Protein AF-A0A2N5WAM0-F1 (afdb_monomer_lite)

Structure (mmCIF, N/CA/C/O backbone):
data_AF-A0A2N5WAM0-F1
#
_entry.id   AF-A0A2N5WAM0-F1
#
loop_
_atom_site.group_PDB
_atom_site.id
_atom_site.type_symbol
_atom_site.label_atom_id
_atom_site.label_alt_id
_atom_site.label_comp_id
_atom_site.label_asym_id
_atom_site.label_entity_id
_atom_site.label_seq_id
_atom_site.pdbx_PDB_ins_code
_atom_site.Cartn_x
_atom_site.Cartn_y
_atom_site.Cartn_z
_atom_site.occupancy
_atom_site.B_iso_or_equiv
_atom_site.auth_seq_id
_atom_site.auth_comp_id
_atom_site.auth_asym_id
_atom_site.auth_atom_id
_atom_site.pdbx_PDB_model_num
ATOM 1 N N . MET A 1 1 ? -11.015 -22.550 32.288 1.00 34.41 1 MET A N 1
ATOM 2 C CA . MET A 1 1 ? -11.442 -21.215 31.834 1.00 34.41 1 MET A CA 1
ATOM 3 C C . MET A 1 1 ? -10.955 -21.112 30.405 1.00 34.41 1 MET A C 1
ATOM 5 O O . MET A 1 1 ? -9.750 -21.040 30.202 1.00 34.41 1 MET A O 1
ATOM 9 N N . GLU A 1 2 ? -11.850 -21.350 29.447 1.00 30.48 2 GLU A N 1
ATOM 10 C CA . GLU A 1 2 ? -11.503 -21.389 28.025 1.00 30.48 2 GLU 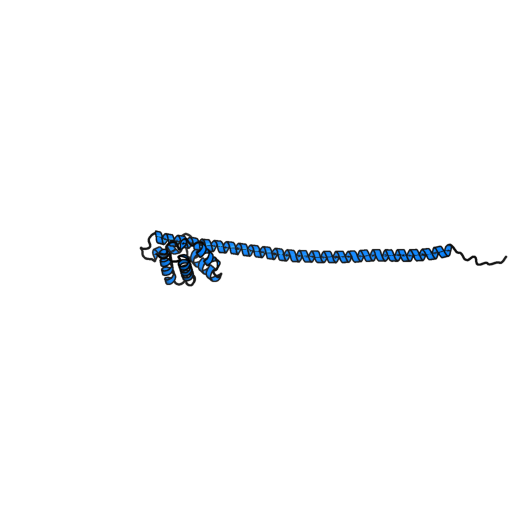A CA 1
ATOM 11 C C . GLU A 1 2 ? -10.833 -20.076 27.639 1.00 30.48 2 GLU A C 1
ATOM 13 O O . GLU A 1 2 ? -11.358 -18.993 27.904 1.00 30.48 2 GLU A O 1
ATOM 18 N N . VAL A 1 3 ? -9.651 -20.184 27.038 1.00 40.94 3 VAL A N 1
ATOM 19 C CA . VAL A 1 3 ? -9.052 -19.085 26.296 1.00 40.94 3 VAL A CA 1
ATOM 20 C C . VAL A 1 3 ? -9.979 -18.881 25.107 1.00 40.94 3 VAL A C 1
ATOM 22 O O . VAL A 1 3 ? -9.822 -19.532 24.077 1.00 40.94 3 VAL A O 1
ATOM 25 N N . VAL A 1 4 ? -11.005 -18.043 25.280 1.00 51.12 4 VAL A N 1
ATOM 26 C CA . VAL A 1 4 ? -11.749 -17.472 24.159 1.00 51.12 4 VAL A CA 1
ATOM 27 C C . VAL A 1 4 ? -10.684 -17.024 23.173 1.00 51.12 4 VAL A C 1
ATOM 29 O O . VAL A 1 4 ? -9.745 -16.324 23.563 1.00 51.12 4 VAL A O 1
ATOM 32 N N . ASN A 1 5 ? -10.746 -17.529 21.943 1.00 62.59 5 ASN A N 1
ATOM 33 C CA . ASN A 1 5 ? -9.743 -17.219 20.940 1.00 62.59 5 ASN A CA 1
ATOM 34 C C . ASN A 1 5 ? -9.891 -15.736 20.585 1.00 62.59 5 ASN A C 1
ATOM 36 O O . ASN A 1 5 ? -10.618 -15.368 19.665 1.00 62.59 5 ASN A O 1
ATOM 40 N N . ASN A 1 6 ? -9.242 -14.878 21.376 1.00 65.75 6 ASN A N 1
ATOM 41 C CA . ASN A 1 6 ? -9.387 -13.429 21.327 1.00 65.75 6 ASN A CA 1
ATOM 42 C C . ASN A 1 6 ? -9.058 -12.889 19.931 1.00 65.75 6 ASN A C 1
ATOM 44 O O . ASN A 1 6 ? -9.543 -11.819 19.582 1.00 65.75 6 ASN A O 1
ATOM 48 N N . SER A 1 7 ? -8.280 -13.626 19.128 1.00 66.75 7 SER A N 1
ATOM 49 C CA . SER A 1 7 ? -8.014 -13.302 17.726 1.00 66.75 7 SER A CA 1
ATOM 50 C C . SER A 1 7 ? -9.284 -13.310 16.869 1.00 66.75 7 SER A C 1
ATOM 52 O O . SER A 1 7 ? -9.550 -12.320 16.195 1.00 66.75 7 SER A O 1
ATOM 54 N N . GLU A 1 8 ? -10.112 -14.355 16.950 1.00 73.62 8 GLU A N 1
ATOM 55 C CA . GLU A 1 8 ? -11.336 -14.456 16.147 1.00 73.62 8 GLU A CA 1
ATOM 56 C C . GLU A 1 8 ? -12.418 -13.497 16.621 1.00 73.62 8 GLU A C 1
ATOM 58 O O . GLU A 1 8 ? -13.082 -12.860 15.809 1.00 73.62 8 GLU A O 1
ATOM 63 N N . VAL A 1 9 ? -12.520 -13.281 17.933 1.00 71.88 9 VAL A N 1
ATOM 64 C CA . VAL A 1 9 ? -13.391 -12.229 18.471 1.00 71.88 9 VAL A CA 1
ATOM 65 C C . VAL A 1 9 ? -12.949 -10.852 17.966 1.00 71.88 9 VAL A C 1
ATOM 67 O O . VAL A 1 9 ? -13.781 -10.051 17.557 1.00 71.88 9 VAL A O 1
ATOM 70 N N . THR A 1 10 ? -11.640 -10.581 17.924 1.00 69.94 10 THR A N 1
ATOM 71 C CA . THR A 1 10 ? -11.116 -9.312 17.389 1.00 69.94 10 THR A CA 1
ATOM 72 C C . THR A 1 10 ? -11.431 -9.158 15.899 1.00 69.94 10 THR A C 1
ATOM 74 O O . THR A 1 10 ? -11.827 -8.070 15.487 1.00 69.94 10 THR A O 1
ATOM 77 N N . LYS A 1 11 ? -11.299 -10.224 15.096 1.00 74.25 11 LYS A N 1
ATOM 78 C CA . LYS A 1 11 ? -11.624 -10.206 13.658 1.00 74.25 11 LYS A CA 1
ATOM 79 C C . LYS A 1 11 ? -13.104 -9.963 13.402 1.00 74.25 11 LYS A C 1
ATOM 81 O O . LYS A 1 11 ? -13.431 -9.105 12.591 1.00 74.25 11 LYS A O 1
ATOM 86 N N . GLU A 1 12 ? -13.992 -10.666 14.099 1.00 77.69 12 GLU A N 1
ATOM 87 C CA . GLU A 1 12 ? -15.438 -10.489 13.921 1.00 77.69 12 GLU A CA 1
ATOM 88 C C . GLU A 1 12 ? -15.908 -9.108 14.395 1.00 77.69 12 GLU A C 1
ATOM 90 O O . GLU A 1 12 ? -16.740 -8.478 13.740 1.00 77.69 12 GLU A O 1
ATOM 95 N N . LEU A 1 13 ? -15.330 -8.577 15.479 1.00 73.38 13 LEU A N 1
ATOM 96 C CA . LEU A 1 13 ? -15.611 -7.209 15.927 1.00 73.38 13 LEU A CA 1
ATOM 97 C C . LEU A 1 13 ? -15.080 -6.169 14.930 1.00 73.38 13 LEU A C 1
ATOM 99 O O . LEU A 1 13 ? -15.801 -5.229 14.611 1.00 73.38 13 LEU A O 1
ATOM 103 N N . LEU A 1 14 ? -13.872 -6.352 14.380 1.00 70.56 14 LEU A N 1
ATOM 104 C CA . LEU A 1 14 ? -13.343 -5.520 13.289 1.00 70.56 14 LEU A CA 1
ATOM 105 C C . LEU A 1 14 ? -14.267 -5.559 12.076 1.00 70.56 14 LEU A C 1
ATOM 107 O O . LEU A 1 14 ? -14.661 -4.521 11.563 1.00 70.56 14 LEU A O 1
ATOM 111 N N . LYS A 1 15 ? -14.655 -6.752 11.636 1.00 75.81 15 LYS A N 1
ATOM 112 C CA . LYS A 1 15 ? -15.552 -6.932 10.500 1.00 75.81 15 LYS A CA 1
ATOM 113 C C . LYS A 1 15 ? -16.886 -6.230 10.715 1.00 75.81 15 LYS A C 1
ATOM 115 O O . LYS A 1 15 ? -17.298 -5.447 9.867 1.00 75.81 15 LYS A O 1
ATOM 120 N N . THR A 1 16 ? -17.500 -6.417 11.879 1.00 75.38 16 THR A N 1
ATOM 121 C CA . THR A 1 16 ? -18.779 -5.783 12.234 1.00 75.38 16 THR A CA 1
ATOM 122 C C . THR A 1 16 ? -18.672 -4.257 12.261 1.00 75.38 16 THR A C 1
ATOM 124 O O . THR A 1 16 ? -19.536 -3.567 11.719 1.00 75.38 16 THR A O 1
ATOM 127 N N . LEU A 1 17 ? -17.583 -3.723 12.826 1.00 69.00 17 LEU A N 1
ATOM 128 C CA . LEU A 1 17 ? -17.306 -2.285 12.861 1.00 69.00 17 LEU A CA 1
ATOM 129 C C . LEU A 1 17 ? -17.163 -1.689 11.446 1.00 69.00 17 LEU A C 1
ATOM 131 O O . LEU A 1 17 ? -17.493 -0.527 11.229 1.00 69.00 17 LEU A O 1
ATOM 135 N N . LEU A 1 18 ? -16.672 -2.481 10.487 1.00 65.88 18 LEU A N 1
ATOM 136 C CA . LEU A 1 18 ? -16.262 -2.023 9.153 1.00 65.88 18 LEU A CA 1
ATOM 137 C C . LEU A 1 18 ? -17.266 -2.318 8.041 1.00 65.88 18 LEU A C 1
ATOM 139 O O . LEU A 1 18 ? -17.297 -1.606 7.037 1.00 65.88 18 LEU A O 1
ATOM 143 N N . GLU A 1 19 ? -18.134 -3.308 8.218 1.00 65.31 19 GLU A N 1
ATOM 144 C CA . GLU A 1 19 ? -19.253 -3.549 7.307 1.00 65.31 19 GLU A CA 1
ATOM 145 C C . GLU A 1 19 ? -20.329 -2.458 7.444 1.00 65.31 19 GLU A C 1
ATOM 147 O O . GLU A 1 19 ? -20.945 -2.079 6.444 1.00 65.31 19 GLU A O 1
ATOM 152 N N . LYS A 1 20 ? -20.515 -1.891 8.648 1.00 65.12 20 LYS A N 1
ATOM 153 C CA . LYS A 1 20 ? -21.540 -0.868 8.937 1.00 65.12 20 LYS A CA 1
ATOM 154 C C . LYS A 1 20 ? -21.040 0.322 9.789 1.00 65.12 20 LYS A C 1
ATOM 156 O O . LYS A 1 20 ? -21.665 0.631 10.801 1.00 65.12 20 LYS A O 1
ATOM 161 N N . PRO A 1 21 ? -19.972 1.038 9.391 1.00 55.97 21 PRO A N 1
ATOM 162 C CA . PRO A 1 21 ? -19.479 2.213 10.121 1.00 55.97 21 PRO A CA 1
ATOM 163 C C . PRO A 1 21 ? -20.519 3.341 10.237 1.00 55.97 21 PRO A C 1
ATOM 165 O O . PRO A 1 21 ? -20.479 4.120 11.186 1.00 55.97 21 PRO A O 1
ATOM 168 N N . ASP A 1 22 ? -21.463 3.406 9.294 1.00 57.06 22 ASP A N 1
ATOM 169 C CA . ASP A 1 22 ? -22.515 4.428 9.234 1.00 57.06 22 ASP A CA 1
ATOM 170 C C . ASP A 1 22 ? -23.706 4.123 10.169 1.00 57.06 22 ASP A C 1
ATOM 172 O O . ASP A 1 22 ? -24.554 4.984 10.410 1.00 57.06 22 ASP A O 1
ATOM 176 N N . ASP A 1 23 ? -23.780 2.904 10.720 1.00 68.62 23 ASP A N 1
ATOM 177 C CA . ASP A 1 23 ? -24.780 2.520 11.717 1.00 68.62 23 ASP A CA 1
ATOM 178 C C . ASP A 1 23 ? -24.259 2.814 13.129 1.00 68.62 23 ASP A C 1
ATOM 180 O O . ASP A 1 23 ? -23.578 2.004 13.764 1.00 68.62 23 ASP A O 1
ATOM 184 N N . GLN A 1 24 ? -24.636 3.996 13.618 1.00 66.75 24 GLN A N 1
ATOM 185 C CA . GLN A 1 24 ? -24.373 4.517 14.962 1.00 66.75 24 GLN A CA 1
ATOM 186 C C . GLN A 1 24 ? -24.563 3.459 16.068 1.00 66.75 24 GLN A C 1
ATOM 188 O O . GLN A 1 24 ? -23.742 3.370 16.980 1.00 66.75 24 GLN A O 1
ATOM 193 N N . SER A 1 25 ? -25.617 2.640 15.977 1.00 70.44 25 SER A N 1
ATOM 194 C CA . SER A 1 25 ? -25.967 1.657 17.008 1.00 70.44 25 SER A CA 1
ATOM 195 C C . SER A 1 25 ? -25.036 0.443 16.997 1.00 70.44 25 SER A C 1
ATOM 197 O O . SER A 1 25 ? -24.518 0.035 18.039 1.00 70.44 25 SER A O 1
ATOM 199 N N . THR A 1 26 ? -24.751 -0.088 15.804 1.00 71.81 26 THR A N 1
ATOM 200 C CA . THR A 1 26 ? -23.785 -1.174 15.610 1.00 71.81 26 THR A CA 1
ATOM 201 C C . THR A 1 26 ? -22.400 -0.737 16.073 1.00 71.81 26 THR A C 1
ATOM 203 O O . THR A 1 26 ? -21.706 -1.502 16.746 1.00 71.81 26 THR A O 1
ATOM 206 N N . PHE A 1 27 ? -22.010 0.504 15.783 1.00 70.44 27 PHE A N 1
ATOM 207 C CA . PHE A 1 27 ? -20.733 1.051 16.220 1.00 70.44 27 PHE A CA 1
ATOM 208 C C . PHE A 1 27 ? -20.614 1.129 17.749 1.00 70.44 27 PHE A C 1
ATOM 210 O O . PHE A 1 27 ? -19.629 0.644 18.310 1.00 70.44 27 PHE A O 1
ATOM 217 N N . GLU A 1 28 ? -21.607 1.700 18.433 1.00 71.56 28 GLU A N 1
ATOM 218 C CA . GLU A 1 28 ? -21.607 1.836 19.895 1.00 71.56 28 GLU A CA 1
ATOM 219 C C . GLU A 1 28 ? -21.526 0.470 20.590 1.00 71.56 28 GLU A C 1
ATOM 221 O O . GLU A 1 28 ? -20.677 0.267 21.462 1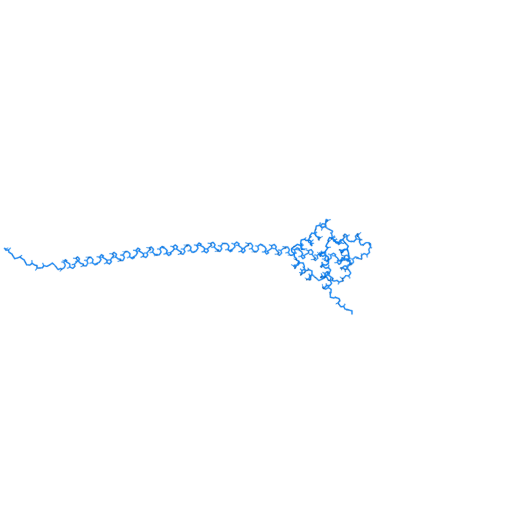.00 71.56 28 GLU A O 1
ATOM 226 N N . ILE A 1 29 ? -22.325 -0.502 20.140 1.00 75.00 29 ILE A N 1
ATOM 227 C CA . ILE A 1 29 ? -22.334 -1.867 20.687 1.00 75.00 29 ILE A CA 1
ATOM 228 C C . ILE A 1 29 ? -20.996 -2.570 20.433 1.00 75.00 29 ILE A C 1
ATOM 230 O O . ILE A 1 29 ? -20.420 -3.159 21.349 1.00 75.00 29 ILE A O 1
ATOM 234 N N . THR A 1 30 ? -20.471 -2.496 19.209 1.00 76.25 30 THR A N 1
ATOM 235 C CA . THR A 1 30 ? -19.215 -3.170 18.836 1.00 76.25 30 THR A CA 1
ATOM 236 C C . THR A 1 30 ? -18.027 -2.578 19.591 1.00 76.25 30 THR A C 1
ATOM 238 O O . THR A 1 30 ? -17.169 -3.316 20.077 1.00 76.25 30 THR A O 1
ATOM 241 N N . SER A 1 31 ? -18.011 -1.256 19.769 1.00 74.75 31 SER A N 1
ATOM 242 C CA . SER A 1 31 ? -17.004 -0.548 20.563 1.00 74.75 31 SER A CA 1
ATOM 243 C C . SER A 1 31 ? -17.077 -0.935 22.036 1.00 74.75 31 SER A C 1
ATOM 245 O O . SER A 1 31 ? -16.055 -1.224 22.656 1.00 74.75 31 SER A O 1
ATOM 247 N N . LEU A 1 32 ? -18.282 -1.023 22.603 1.00 77.81 32 LEU A N 1
ATOM 248 C CA . LEU A 1 32 ? -18.462 -1.481 23.977 1.00 77.81 32 LEU A CA 1
ATOM 249 C C . LEU A 1 32 ? -17.917 -2.909 24.148 1.00 77.81 32 LEU A C 1
ATOM 251 O O . LEU A 1 32 ? -17.115 -3.155 25.048 1.00 77.81 32 LEU A O 1
ATOM 255 N N . MET A 1 33 ? -18.255 -3.825 23.237 1.00 77.81 33 MET A N 1
ATOM 256 C CA . MET A 1 33 ? -17.769 -5.214 23.244 1.00 77.81 33 MET A CA 1
ATOM 257 C C . MET A 1 33 ? -16.239 -5.304 23.112 1.00 77.81 33 MET A C 1
ATOM 259 O O . MET A 1 33 ? -15.595 -6.048 23.858 1.00 77.81 33 MET A O 1
ATOM 263 N N . LEU A 1 34 ? -15.635 -4.501 22.229 1.00 78.31 34 LEU A N 1
ATOM 264 C CA . LEU A 1 34 ? -14.178 -4.359 22.101 1.00 78.31 34 LEU A CA 1
ATOM 265 C C . LEU A 1 34 ? -13.537 -3.933 23.425 1.00 78.31 34 LEU A C 1
ATOM 267 O O . LEU A 1 34 ? -12.547 -4.530 23.847 1.00 78.31 34 LEU A O 1
ATOM 271 N N . SER A 1 35 ? -14.126 -2.954 24.115 1.00 78.12 35 SER A N 1
ATOM 272 C CA . SER A 1 35 ? -13.604 -2.448 25.390 1.00 78.12 35 SER A CA 1
ATOM 273 C C . SER A 1 35 ? -13.582 -3.526 26.484 1.00 78.12 35 SER A C 1
ATOM 275 O O . SER A 1 35 ? -12.640 -3.615 27.281 1.00 78.12 35 SER A O 1
ATOM 277 N N . TYR A 1 36 ? -14.586 -4.408 26.505 1.00 79.62 36 TYR A N 1
ATOM 278 C CA . TYR A 1 36 ? -14.668 -5.506 27.465 1.00 79.62 36 TYR A CA 1
ATOM 279 C C . TYR A 1 36 ? -13.785 -6.701 27.111 1.00 79.62 36 TYR A C 1
ATOM 281 O O . TYR A 1 36 ? -13.562 -7.525 27.994 1.00 79.62 36 TYR A O 1
ATOM 289 N N . THR A 1 37 ? -13.236 -6.770 25.894 1.00 76.62 37 THR A N 1
ATOM 290 C CA . THR A 1 37 ? -12.430 -7.899 25.406 1.00 76.62 37 THR A CA 1
ATOM 291 C C . THR A 1 37 ? -10.941 -7.693 25.727 1.00 76.62 37 THR A C 1
ATOM 293 O O . THR A 1 37 ? -10.232 -6.970 25.014 1.00 76.62 37 THR A O 1
ATOM 296 N N . PRO A 1 38 ? -10.399 -8.318 26.792 1.00 67.88 38 PRO A N 1
ATOM 297 C CA . PRO A 1 38 ? -9.038 -8.050 27.234 1.00 67.88 38 PRO A CA 1
ATOM 298 C C . PRO A 1 38 ? -8.032 -8.567 26.205 1.00 67.88 38 PRO A C 1
ATOM 300 O O . PRO A 1 38 ? -8.036 -9.739 25.838 1.00 67.88 38 PRO A O 1
ATOM 303 N N . GLY A 1 39 ? -7.131 -7.694 25.759 1.00 69.19 39 GLY A N 1
ATOM 304 C CA . GLY A 1 39 ? -6.100 -8.062 24.791 1.00 69.19 39 GLY A CA 1
ATOM 305 C C . GLY A 1 39 ? -6.553 -8.058 23.331 1.00 69.19 39 GLY A C 1
ATOM 306 O O . GLY A 1 39 ? -5.721 -8.361 22.483 1.00 69.19 39 GLY A O 1
ATOM 307 N N . ALA A 1 40 ? -7.783 -7.637 23.013 1.00 68.19 40 ALA A N 1
ATOM 308 C CA . ALA A 1 40 ? -8.204 -7.422 21.623 1.00 68.19 40 ALA A CA 1
ATOM 309 C C . ALA A 1 40 ? -7.231 -6.493 20.871 1.00 68.19 40 ALA A C 1
ATOM 311 O O . ALA A 1 40 ? -6.768 -6.808 19.779 1.00 68.19 40 ALA A O 1
ATOM 312 N N . PHE A 1 41 ? -6.800 -5.407 21.523 1.00 66.62 41 PHE A N 1
ATOM 313 C CA . PHE A 1 41 ? -5.791 -4.489 20.983 1.00 66.62 41 PHE A CA 1
ATOM 314 C C . PHE A 1 41 ? -4.383 -5.098 20.863 1.00 66.62 41 PHE A C 1
ATOM 316 O O . PHE A 1 41 ? -3.571 -4.603 20.089 1.00 66.62 41 PHE A O 1
ATOM 323 N N . LYS A 1 42 ? -4.053 -6.145 21.634 1.00 69.69 42 LYS A N 1
ATOM 324 C CA . LYS A 1 42 ? -2.710 -6.755 21.628 1.00 69.69 42 LYS A CA 1
ATOM 325 C C . LYS A 1 42 ? -2.479 -7.634 20.402 1.00 69.69 42 LYS A C 1
ATOM 327 O O . LYS A 1 42 ? -1.331 -7.948 20.098 1.00 69.69 42 LYS A O 1
ATOM 332 N N . ASN A 1 43 ? -3.540 -7.991 19.681 1.00 70.25 43 ASN A N 1
ATOM 333 C CA . ASN A 1 43 ? -3.474 -8.774 18.453 1.00 70.25 43 ASN A CA 1
ATOM 334 C C . ASN A 1 43 ? -3.094 -7.887 17.255 1.00 70.25 43 ASN A C 1
ATOM 336 O O . ASN A 1 43 ? -3.826 -7.805 16.272 1.00 70.25 43 ASN A O 1
ATOM 340 N N . TYR A 1 44 ? -1.949 -7.204 17.340 1.00 67.75 44 TYR A N 1
ATOM 341 C CA . TYR A 1 44 ? -1.479 -6.284 16.298 1.00 67.75 44 TYR A CA 1
ATOM 342 C C . TYR A 1 44 ? -1.369 -6.954 14.925 1.00 67.75 44 TYR A C 1
ATOM 344 O O . TYR A 1 44 ? -1.740 -6.362 13.914 1.00 67.75 44 TYR A O 1
ATOM 352 N N . GLU A 1 45 ? -0.883 -8.197 14.907 1.00 70.94 45 GLU A N 1
ATOM 353 C CA . GLU A 1 45 ? -0.776 -9.014 13.699 1.00 70.94 45 GLU A CA 1
ATOM 354 C C . GLU A 1 45 ? -2.141 -9.200 13.037 1.00 70.94 45 GLU A C 1
ATOM 356 O O . GLU A 1 45 ? -2.285 -8.915 11.859 1.00 70.94 45 GLU A O 1
ATOM 361 N N . VAL A 1 46 ? -3.160 -9.566 13.816 1.00 73.44 46 VAL A N 1
ATOM 362 C CA . VAL A 1 46 ? -4.529 -9.776 13.330 1.00 73.44 46 VAL A CA 1
ATOM 363 C C . VAL A 1 46 ? -5.143 -8.483 12.799 1.00 73.44 46 VAL A C 1
ATOM 365 O O . VAL A 1 46 ? -5.785 -8.492 11.754 1.00 73.44 46 VAL A O 1
ATOM 368 N N . ILE A 1 47 ? -4.940 -7.367 13.504 1.00 75.25 47 ILE A N 1
ATOM 369 C CA . ILE A 1 47 ? -5.428 -6.052 13.069 1.00 75.25 47 ILE A CA 1
ATOM 370 C C . ILE A 1 47 ? -4.774 -5.668 11.737 1.00 75.25 47 ILE A C 1
ATOM 372 O O . ILE A 1 47 ? -5.464 -5.255 10.809 1.00 75.25 47 ILE A O 1
ATOM 376 N N . SER A 1 48 ? -3.453 -5.824 11.633 1.00 79.88 48 SER A N 1
ATOM 377 C CA . SER A 1 48 ? -2.701 -5.469 10.426 1.00 79.88 48 SER A CA 1
ATOM 378 C C . SER A 1 48 ? -3.073 -6.368 9.251 1.00 79.88 48 SER A C 1
ATOM 380 O O . SER A 1 48 ? -3.351 -5.863 8.168 1.00 79.88 48 SER A O 1
ATOM 382 N N . ASP A 1 49 ? -3.140 -7.681 9.482 1.00 77.69 49 ASP A N 1
ATOM 383 C CA . ASP A 1 49 ? -3.559 -8.680 8.499 1.00 77.69 49 ASP A CA 1
ATOM 384 C C . ASP A 1 49 ? -4.946 -8.352 7.943 1.00 77.69 49 ASP A C 1
ATOM 386 O O . ASP A 1 49 ? -5.130 -8.270 6.730 1.00 77.69 49 ASP A O 1
ATOM 390 N N . TYR A 1 50 ? -5.897 -8.044 8.825 1.00 79.81 50 TYR A N 1
ATOM 391 C CA . TYR A 1 50 ? -7.238 -7.652 8.417 1.00 79.81 50 TYR A 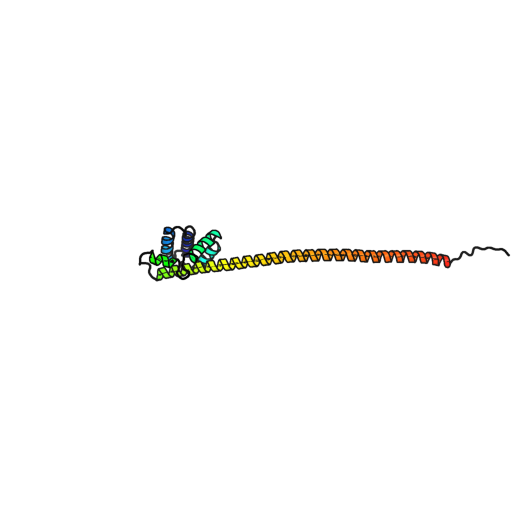CA 1
ATOM 392 C C . TYR A 1 50 ? -7.221 -6.376 7.565 1.00 79.81 50 TYR A C 1
ATOM 394 O O . TYR A 1 50 ? -7.750 -6.366 6.456 1.00 79.81 50 TYR A O 1
ATOM 402 N N . VAL A 1 51 ? -6.563 -5.309 8.039 1.00 81.25 51 VAL A N 1
ATOM 403 C CA . VAL A 1 51 ? -6.480 -4.020 7.327 1.00 81.25 51 VAL A CA 1
ATOM 404 C C . VAL A 1 51 ? -5.802 -4.161 5.963 1.00 81.25 51 VAL A C 1
ATOM 406 O O . VAL A 1 51 ? -6.193 -3.476 5.017 1.00 81.25 51 VAL A O 1
ATOM 409 N N . TYR A 1 52 ? -4.809 -5.038 5.826 1.00 81.19 52 TYR A N 1
ATOM 410 C CA . TYR A 1 52 ? -4.077 -5.235 4.571 1.00 81.19 52 TYR A CA 1
ATOM 411 C C . TYR A 1 52 ? -4.898 -5.993 3.528 1.00 81.19 52 TYR A C 1
ATOM 413 O O . TYR A 1 52 ? -4.752 -5.721 2.338 1.00 81.19 52 TYR A O 1
ATOM 421 N N . HIS A 1 53 ? -5.789 -6.882 3.966 1.00 82.44 53 HIS A N 1
ATOM 422 C CA . HIS A 1 53 ? -6.650 -7.672 3.085 1.00 82.44 53 HIS A CA 1
ATOM 423 C C . HIS A 1 53 ? -8.004 -7.014 2.775 1.00 82.44 53 HIS A C 1
ATOM 425 O O . HIS A 1 53 ? -8.775 -7.548 1.978 1.00 82.44 53 HIS A O 1
ATOM 431 N N . LEU A 1 54 ? -8.309 -5.850 3.360 1.00 80.81 54 LEU A N 1
ATOM 432 C CA . LEU A 1 54 ? -9.504 -5.085 2.999 1.00 80.81 54 LEU A CA 1
ATOM 433 C C . LEU A 1 54 ? -9.478 -4.665 1.524 1.00 80.81 54 LEU A C 1
ATOM 435 O O . LEU A 1 54 ? -8.443 -4.231 1.013 1.00 80.81 54 LEU A O 1
ATOM 439 N N . SER A 1 55 ? -10.640 -4.683 0.869 1.00 84.69 55 SER A N 1
ATOM 440 C CA . SER A 1 55 ? -10.799 -4.035 -0.439 1.00 84.69 55 SER A CA 1
ATOM 441 C C . SER A 1 55 ? -10.479 -2.536 -0.350 1.00 84.69 55 SER A C 1
ATOM 443 O O . SER A 1 55 ? -10.604 -1.948 0.726 1.00 84.69 55 SER A O 1
ATOM 445 N N . ASP A 1 56 ? -10.067 -1.912 -1.456 1.00 84.88 56 ASP A N 1
ATOM 446 C CA . ASP A 1 56 ? -9.719 -0.483 -1.465 1.00 84.88 56 ASP A CA 1
ATOM 447 C C . ASP A 1 56 ? -10.901 0.409 -1.036 1.00 84.88 56 ASP A C 1
ATOM 449 O O . ASP A 1 56 ? -10.713 1.320 -0.238 1.00 84.88 56 ASP A O 1
ATOM 453 N N . ASP A 1 57 ? -12.130 0.080 -1.453 1.00 83.94 57 ASP A N 1
ATOM 454 C CA . ASP A 1 57 ? -13.348 0.792 -1.029 1.00 83.94 57 ASP A CA 1
ATOM 455 C C . ASP A 1 57 ? -13.574 0.700 0.489 1.00 83.94 57 ASP A C 1
ATOM 457 O O . ASP A 1 57 ? -13.757 1.703 1.181 1.00 83.94 57 ASP A O 1
ATOM 461 N N . THR A 1 58 ? -13.490 -0.513 1.045 1.00 80.56 58 THR A N 1
ATOM 462 C CA . THR A 1 58 ? -13.655 -0.720 2.491 1.00 80.56 58 THR A CA 1
ATOM 463 C C . THR A 1 58 ? -12.531 -0.059 3.285 1.00 80.56 58 THR A C 1
ATOM 465 O O . THR A 1 58 ? -12.758 0.444 4.386 1.00 80.56 58 THR A O 1
ATOM 468 N N . PHE A 1 59 ? -11.322 -0.039 2.729 1.00 82.75 59 PHE A N 1
ATOM 469 C CA . PHE A 1 59 ? -10.170 0.625 3.318 1.00 82.75 59 PHE A CA 1
ATOM 470 C C . PHE A 1 59 ? -10.332 2.148 3.360 1.00 82.75 59 PHE A C 1
ATOM 472 O O . PHE A 1 59 ? -10.052 2.759 4.391 1.00 82.75 59 PHE A O 1
ATOM 479 N N . ASP A 1 60 ? -10.828 2.766 2.290 1.00 82.19 60 ASP A N 1
ATOM 480 C CA . ASP A 1 60 ? -11.080 4.207 2.278 1.00 82.19 60 ASP A CA 1
ATOM 481 C C . ASP A 1 60 ? -12.197 4.589 3.257 1.00 82.19 60 ASP A C 1
ATOM 483 O O . ASP A 1 60 ? -12.035 5.548 4.012 1.00 82.19 60 ASP A O 1
ATOM 487 N N . ARG A 1 61 ? -13.263 3.782 3.366 1.00 77.12 61 ARG A N 1
ATOM 488 C CA . ARG A 1 61 ? -14.302 3.963 4.401 1.00 77.12 61 ARG A CA 1
ATOM 489 C C . ARG A 1 61 ? -13.731 3.866 5.817 1.00 77.12 61 ARG A C 1
ATOM 491 O O . ARG A 1 61 ? -14.013 4.724 6.651 1.00 77.12 61 ARG A O 1
ATOM 498 N N . LEU A 1 62 ? -12.900 2.853 6.082 1.00 77.75 62 LEU A N 1
ATOM 499 C CA . LEU A 1 62 ? -12.174 2.687 7.347 1.00 77.75 62 LEU A CA 1
ATOM 500 C C . LEU A 1 62 ? -11.325 3.929 7.660 1.00 77.75 62 LEU A C 1
ATOM 502 O O . LEU A 1 62 ? -11.324 4.427 8.786 1.00 77.75 62 LEU A O 1
ATOM 506 N N . LYS A 1 63 ? -10.597 4.438 6.668 1.00 77.69 63 LYS A N 1
ATOM 507 C CA . LYS A 1 63 ? -9.735 5.607 6.825 1.00 77.69 63 LYS A CA 1
ATOM 508 C C . LYS A 1 63 ? -10.548 6.860 7.123 1.00 77.69 63 LYS A C 1
ATOM 510 O O . LYS A 1 63 ? -10.269 7.509 8.124 1.00 77.69 63 LYS A O 1
ATOM 515 N N . THR A 1 64 ? -11.575 7.161 6.333 1.00 76.25 64 THR A N 1
ATOM 516 C CA . THR A 1 64 ? -12.508 8.269 6.598 1.00 76.25 64 THR A CA 1
ATOM 517 C C . THR A 1 64 ? -13.062 8.188 8.017 1.00 76.25 64 THR A C 1
ATOM 519 O O . THR A 1 64 ? -13.062 9.175 8.749 1.00 76.25 64 THR A O 1
ATOM 522 N N . TYR A 1 65 ? -13.435 6.992 8.463 1.00 72.06 65 TYR A N 1
ATOM 523 C CA . TYR A 1 65 ? -13.964 6.785 9.802 1.00 72.06 65 TYR A CA 1
ATOM 524 C C . TYR A 1 65 ? -12.968 7.141 10.920 1.00 72.06 65 TYR A C 1
ATOM 526 O O . TYR A 1 65 ? -13.303 7.873 11.848 1.00 72.06 65 TYR A O 1
ATOM 534 N N . PHE A 1 66 ? -11.731 6.651 10.836 1.00 71.25 66 PHE A N 1
ATOM 535 C CA . PHE A 1 66 ? -10.730 6.865 11.887 1.00 71.25 66 PHE A CA 1
ATOM 536 C C . PHE A 1 66 ? -9.959 8.191 11.763 1.00 71.25 66 PHE A C 1
ATOM 538 O O . PHE A 1 66 ? -9.405 8.669 12.755 1.00 71.25 66 PHE A O 1
ATOM 545 N N . TYR A 1 67 ? -9.892 8.788 10.572 1.00 68.12 67 TYR A N 1
ATOM 546 C CA . TYR A 1 67 ? -9.098 9.994 10.297 1.00 68.12 67 TYR A CA 1
ATOM 547 C C . TYR A 1 67 ? -9.936 11.253 10.046 1.00 68.12 67 TYR A C 1
ATOM 549 O O . TYR A 1 67 ? -9.474 12.344 10.372 1.00 68.12 67 TYR A O 1
ATOM 557 N N . GLU A 1 68 ? -11.144 11.145 9.484 1.00 58.34 68 GLU A N 1
ATOM 558 C CA . GLU A 1 68 ? -11.939 12.310 9.051 1.00 58.34 68 GLU A CA 1
ATOM 559 C C . GLU A 1 68 ? -13.068 12.685 10.026 1.00 58.34 68 GLU A C 1
ATOM 561 O O . GLU A 1 68 ? -13.704 13.733 9.867 1.00 58.34 68 GLU A O 1
ATOM 566 N N . THR A 1 69 ? -13.286 11.915 11.101 1.00 53.41 69 THR A N 1
ATOM 567 C CA . THR A 1 69 ? -14.127 12.359 12.223 1.00 53.41 69 THR A CA 1
ATOM 568 C C . THR A 1 69 ? -13.452 13.530 12.946 1.00 53.41 69 THR A C 1
ATOM 570 O O . THR A 1 69 ? -12.586 13.345 13.794 1.00 53.41 69 THR A O 1
ATOM 573 N N . LYS A 1 70 ? -13.841 14.743 12.541 1.00 46.69 70 LYS A N 1
ATOM 574 C CA . LYS A 1 70 ? -13.465 16.098 12.993 1.00 46.69 70 LYS A CA 1
ATOM 575 C C . LYS A 1 70 ? -12.847 16.227 14.401 1.00 46.69 70 LYS A C 1
ATOM 577 O O . LYS A 1 70 ? -13.523 16.660 15.327 1.00 46.69 70 LYS A O 1
ATOM 582 N N . ASN A 1 71 ? -11.561 15.905 14.528 1.00 46.41 71 ASN A N 1
ATOM 583 C CA . ASN A 1 71 ? -10.521 16.569 15.333 1.00 46.41 71 ASN A CA 1
ATOM 584 C C . ASN A 1 71 ? -9.338 15.603 15.446 1.00 46.41 71 ASN A C 1
ATOM 586 O O . ASN A 1 71 ? -9.415 14.608 16.155 1.00 46.41 71 ASN A O 1
ATOM 590 N N . PHE A 1 72 ? -8.232 15.909 14.765 1.00 45.78 72 PHE A N 1
ATOM 591 C CA . PHE A 1 72 ? -7.028 15.064 14.724 1.00 45.78 72 PHE A CA 1
ATOM 592 C C . PHE A 1 72 ? -6.433 14.752 16.116 1.00 45.78 72 PHE A C 1
ATOM 594 O O . PHE A 1 72 ? -5.718 13.763 16.260 1.00 45.78 72 PHE A O 1
ATOM 601 N N . ASP A 1 73 ? -6.763 15.561 17.128 1.00 48.47 73 ASP A N 1
ATOM 602 C CA . ASP A 1 73 ? -6.267 15.441 18.504 1.00 48.47 73 ASP A CA 1
ATOM 603 C C . ASP A 1 73 ? -7.180 14.634 19.447 1.00 48.47 73 ASP A C 1
ATOM 605 O O . ASP A 1 73 ? -6.829 14.426 20.610 1.00 48.47 73 ASP A O 1
ATOM 609 N N . VAL A 1 74 ? -8.343 14.166 18.978 1.00 46.84 74 VAL A N 1
ATOM 610 C CA . VAL A 1 74 ? -9.325 13.446 19.801 1.00 46.84 74 VAL A CA 1
ATOM 611 C C . VAL A 1 74 ? -9.548 12.054 19.198 1.00 46.84 74 VAL A C 1
ATOM 613 O O . VAL A 1 74 ? -10.042 11.965 18.074 1.00 46.84 74 VAL A O 1
ATOM 616 N N . PRO A 1 75 ? -9.188 10.961 19.899 1.00 53.06 75 PRO A N 1
ATOM 617 C CA . PRO A 1 75 ? -9.519 9.603 19.481 1.00 53.06 75 PRO A CA 1
ATOM 618 C C . PRO A 1 75 ? -10.994 9.478 19.068 1.00 53.06 75 PRO A C 1
ATOM 620 O O . PRO A 1 75 ? -11.880 9.982 19.763 1.00 53.06 75 PRO A O 1
ATOM 623 N N . SER A 1 76 ? -11.284 8.798 17.959 1.00 59.09 76 SER A N 1
ATOM 624 C CA . SER A 1 76 ? -12.650 8.531 17.484 1.00 59.09 76 SER A CA 1
ATOM 625 C C . SER A 1 76 ? -13.509 7.887 18.584 1.00 59.09 76 SER A C 1
ATOM 627 O O . SER A 1 76 ? -14.696 8.203 18.706 1.00 59.09 76 SER A O 1
ATOM 629 N N . PHE A 1 77 ? -12.900 7.070 19.457 1.00 61.62 77 PHE A N 1
ATOM 630 C CA . PHE A 1 77 ? -13.577 6.484 20.621 1.00 61.62 77 PHE A CA 1
ATOM 631 C C . PHE A 1 77 ? -13.704 7.419 21.842 1.00 61.62 77 PHE A C 1
ATOM 633 O O . PHE A 1 77 ? -14.479 7.121 22.748 1.00 61.62 77 PHE A O 1
ATOM 640 N N . GLN A 1 78 ? -13.057 8.589 21.893 1.00 56.12 78 GLN A N 1
ATOM 641 C CA . GLN A 1 78 ? -13.322 9.568 22.963 1.00 56.12 78 GLN A CA 1
ATOM 642 C C . GLN A 1 78 ? -14.712 10.203 22.838 1.00 56.12 78 GLN A C 1
ATOM 644 O O . GLN A 1 78 ? -15.327 10.522 23.855 1.00 56.12 78 GLN A O 1
ATOM 649 N N . ASN A 1 79 ? -15.270 10.291 21.627 1.00 55.59 79 ASN A N 1
ATOM 650 C CA . ASN A 1 79 ? -16.667 10.696 21.437 1.00 55.59 79 ASN A CA 1
ATOM 651 C C . ASN A 1 79 ? -17.662 9.674 22.021 1.00 55.59 79 ASN A C 1
ATOM 653 O O . ASN A 1 79 ? -18.778 10.051 22.377 1.00 55.59 79 ASN A O 1
ATOM 657 N N . LEU A 1 80 ? -17.267 8.401 22.170 1.00 55.94 80 LEU A N 1
ATOM 658 C CA . LEU A 1 80 ? -18.066 7.395 22.881 1.00 55.94 80 LEU A CA 1
ATOM 659 C C . LEU A 1 80 ? -18.052 7.608 24.392 1.00 55.94 80 LEU A C 1
ATOM 661 O O . LEU A 1 80 ? -19.051 7.306 25.028 1.00 55.94 80 LEU A O 1
ATOM 665 N N . ARG A 1 81 ? -16.991 8.181 24.976 1.00 54.94 81 ARG A N 1
ATOM 666 C CA . ARG A 1 81 ? -16.942 8.494 26.417 1.00 54.94 81 ARG A CA 1
ATOM 667 C C . ARG A 1 81 ? -18.024 9.494 26.836 1.00 54.94 81 ARG A C 1
ATOM 669 O O . ARG A 1 81 ? -18.501 9.436 27.958 1.00 54.94 81 ARG A O 1
ATOM 676 N N . GLY A 1 82 ? -18.410 10.397 25.932 1.00 54.53 82 GLY A N 1
ATOM 677 C CA . GLY A 1 82 ? -19.515 11.335 26.153 1.00 54.53 82 GLY A CA 1
ATOM 678 C C . GLY A 1 82 ? -20.907 10.767 25.843 1.00 54.53 82 GLY A C 1
ATOM 679 O O . GLY A 1 82 ? -21.893 11.392 26.215 1.00 54.53 82 GLY A O 1
ATOM 680 N N . LYS A 1 83 ? -20.996 9.622 25.147 1.00 55.53 83 LYS A N 1
ATOM 681 C CA . LYS A 1 83 ? -22.260 8.995 24.707 1.00 55.53 83 LYS A CA 1
ATOM 682 C C . LYS A 1 83 ? -22.631 7.746 25.508 1.00 55.53 83 LYS A C 1
ATOM 684 O O . LYS A 1 83 ? -23.806 7.51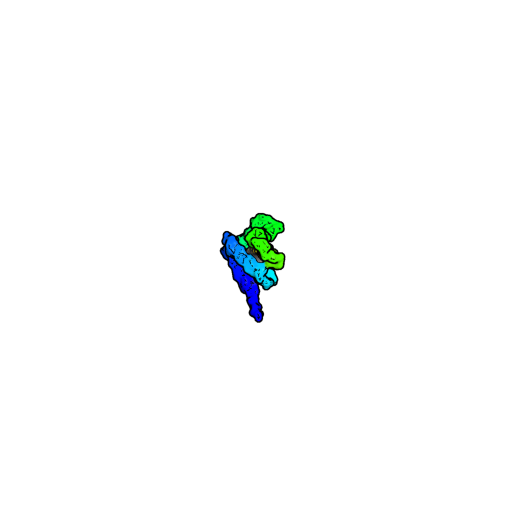1 25.756 1.00 55.53 83 LYS A O 1
ATOM 689 N N . ILE A 1 84 ? -21.639 6.965 25.927 1.00 55.12 84 ILE A N 1
ATOM 690 C CA . ILE A 1 84 ? -21.787 5.827 26.834 1.00 55.12 84 ILE A CA 1
ATOM 691 C C . ILE A 1 84 ? -21.645 6.375 28.257 1.00 55.12 84 ILE A C 1
ATOM 693 O O . ILE A 1 84 ? -20.597 6.260 28.890 1.00 5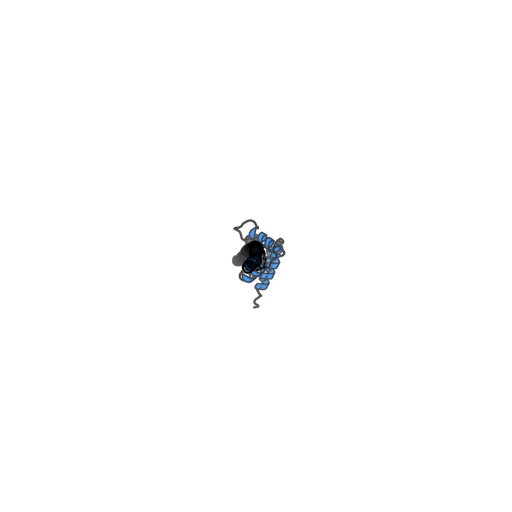5.12 84 ILE A O 1
ATOM 697 N N . ASP A 1 85 ? -22.707 7.075 28.657 1.00 52.66 85 ASP A N 1
ATOM 698 C CA . ASP A 1 85 ? -23.176 7.364 30.017 1.00 52.66 85 ASP A CA 1
ATOM 699 C C . ASP A 1 85 ? -22.153 7.050 31.124 1.00 52.66 85 ASP A C 1
ATOM 701 O O . ASP A 1 85 ? -22.084 5.913 31.571 1.00 52.66 85 ASP A O 1
ATOM 705 N N . GLU A 1 86 ? -21.324 8.031 31.508 1.00 55.78 86 GLU A N 1
ATOM 706 C CA . GLU A 1 86 ? -20.565 8.158 32.778 1.00 55.78 86 GLU A CA 1
ATOM 707 C C . GLU A 1 86 ? -19.872 6.906 33.401 1.00 55.78 86 GLU A C 1
ATOM 709 O O . GLU A 1 86 ? -19.390 6.971 34.532 1.00 55.78 86 GLU A O 1
ATOM 714 N N . GLY A 1 87 ? -19.751 5.774 32.697 1.00 59.47 87 GLY A N 1
ATOM 715 C CA . GLY A 1 87 ? -19.612 4.450 33.326 1.00 59.47 87 GLY A CA 1
ATOM 716 C C . GLY A 1 87 ? -18.554 3.524 32.724 1.00 59.47 87 GLY A C 1
ATOM 717 O O . GLY A 1 87 ? -18.292 2.454 33.277 1.00 59.47 87 GLY A O 1
ATOM 718 N N . LEU A 1 88 ? -17.904 3.915 31.623 1.00 71.06 88 LEU A N 1
ATOM 719 C CA . LEU A 1 88 ? -16.704 3.225 31.142 1.00 71.06 88 LEU A CA 1
ATOM 720 C C . LEU A 1 88 ? -15.516 3.602 32.028 1.00 71.06 88 LEU A C 1
ATOM 722 O O . LEU A 1 88 ? -15.092 4.757 32.069 1.00 71.06 88 LEU A O 1
ATOM 726 N N . SER A 1 89 ? -14.963 2.611 32.720 1.00 76.56 89 SER A N 1
ATOM 727 C CA . SER A 1 89 ? -13.748 2.778 33.509 1.00 76.56 89 SER A CA 1
ATOM 728 C C . SER A 1 89 ? -12.541 3.110 32.620 1.00 76.56 89 SER A C 1
ATOM 730 O O . SER A 1 89 ? -12.486 2.738 31.443 1.00 76.56 89 SER A O 1
ATOM 732 N N . ASP A 1 90 ? -11.551 3.811 33.180 1.00 78.06 90 ASP A N 1
ATOM 733 C CA . ASP A 1 90 ? -10.387 4.308 32.429 1.00 78.06 90 ASP A CA 1
ATOM 734 C C . ASP A 1 90 ? -9.601 3.191 31.705 1.00 78.06 90 ASP A C 1
ATOM 736 O O . ASP A 1 90 ? -9.033 3.420 30.637 1.00 78.06 90 ASP A O 1
ATOM 740 N N . ASP A 1 91 ? -9.601 1.957 32.225 1.00 79.38 91 ASP A N 1
ATOM 741 C CA . ASP A 1 91 ? -8.978 0.793 31.578 1.00 79.38 91 ASP A CA 1
ATOM 742 C C . ASP A 1 91 ? -9.676 0.395 30.270 1.00 79.38 91 ASP A C 1
ATOM 744 O O . ASP A 1 91 ? -9.020 -0.034 29.319 1.00 79.38 91 ASP A O 1
ATOM 748 N N . LYS A 1 92 ? -10.998 0.561 30.194 1.00 79.62 92 LYS A N 1
ATOM 749 C CA . LYS A 1 92 ? -11.797 0.250 29.003 1.00 79.62 92 LYS A CA 1
ATOM 750 C C . LYS A 1 92 ? -11.590 1.291 27.917 1.00 79.62 92 LYS A C 1
ATOM 752 O O . LYS A 1 92 ? -11.399 0.932 26.756 1.00 79.62 92 LYS A O 1
ATOM 757 N N . VAL A 1 93 ? -11.536 2.563 28.309 1.00 77.06 93 VAL A N 1
ATOM 758 C CA . VAL A 1 93 ? -11.164 3.665 27.411 1.00 77.06 93 VAL A CA 1
ATOM 759 C C . VAL A 1 93 ? -9.755 3.443 26.863 1.00 77.06 93 VAL A C 1
ATOM 761 O O . VAL A 1 93 ? -9.545 3.501 25.655 1.00 77.06 93 VAL A O 1
ATOM 764 N N . TYR A 1 94 ? -8.806 3.064 27.723 1.00 77.75 94 TYR A N 1
ATOM 765 C CA . TYR A 1 94 ? -7.440 2.750 27.308 1.00 77.75 94 TYR A CA 1
ATOM 766 C C . TYR A 1 94 ? -7.370 1.623 26.265 1.00 77.75 94 TYR A C 1
ATOM 768 O O . TYR A 1 94 ? -6.583 1.707 25.320 1.00 77.75 94 TYR A O 1
ATOM 776 N N . VAL A 1 95 ? -8.177 0.566 26.410 1.00 78.75 95 VAL A N 1
ATOM 777 C CA . VAL A 1 95 ? -8.252 -0.530 25.425 1.00 78.75 95 VAL A CA 1
ATOM 778 C C . VAL A 1 95 ? -8.686 -0.010 24.054 1.00 78.75 95 VAL A C 1
ATOM 780 O O . VAL A 1 95 ? -8.062 -0.367 23.052 1.00 78.75 95 VAL A O 1
ATOM 783 N N . LEU A 1 96 ? -9.710 0.845 24.010 1.00 77.69 96 LEU A N 1
ATOM 784 C CA . LEU A 1 96 ? -10.217 1.434 22.769 1.00 77.69 96 LEU A CA 1
ATOM 785 C C . LEU A 1 96 ? -9.205 2.384 22.127 1.00 77.69 96 LEU A C 1
ATOM 787 O O . LEU A 1 96 ? -8.924 2.249 20.939 1.00 77.69 96 LEU A O 1
ATOM 791 N N . ASP A 1 97 ? -8.573 3.254 22.915 1.00 77.06 97 ASP A N 1
ATOM 792 C CA . ASP A 1 97 ? -7.523 4.160 22.435 1.00 77.06 97 ASP A CA 1
ATOM 793 C C . ASP A 1 97 ? -6.340 3.385 21.835 1.00 77.06 97 ASP A C 1
ATOM 795 O O . ASP A 1 97 ? -5.770 3.755 20.802 1.00 77.06 97 ASP A O 1
ATOM 799 N N . LYS A 1 98 ? -5.947 2.273 22.472 1.00 78.12 98 LYS A N 1
ATOM 800 C CA . LYS A 1 98 ? -4.885 1.404 21.951 1.00 78.12 98 LYS A CA 1
ATOM 801 C C . LYS A 1 98 ? -5.291 0.709 20.666 1.00 78.12 98 LYS A C 1
ATOM 803 O O . LYS A 1 98 ? -4.484 0.653 19.739 1.00 78.12 98 LYS A O 1
ATOM 808 N N . PHE A 1 99 ? -6.510 0.192 20.612 1.00 79.06 99 PHE A N 1
ATOM 809 C CA . PHE A 1 99 ? -7.042 -0.440 19.417 1.00 79.06 99 PHE A CA 1
ATOM 810 C C . PHE A 1 99 ? -7.091 0.544 18.242 1.00 79.06 99 PHE A C 1
ATOM 812 O O . PHE A 1 99 ? -6.537 0.254 17.184 1.00 79.06 99 PHE A O 1
ATOM 819 N N . GLU A 1 100 ? -7.636 1.743 18.457 1.00 77.62 100 GLU A N 1
ATOM 820 C CA . GLU A 1 100 ? -7.670 2.821 17.467 1.00 77.62 100 GLU A CA 1
ATOM 821 C C . GLU A 1 100 ? -6.286 3.130 16.914 1.00 77.62 100 GLU A C 1
ATOM 823 O O . GLU A 1 100 ? -6.076 3.181 15.702 1.00 77.62 100 GLU A O 1
ATOM 828 N N . ARG A 1 101 ? -5.311 3.298 17.811 1.00 78.50 101 ARG A N 1
ATOM 829 C CA . ARG A 1 101 ? -3.934 3.584 17.423 1.00 78.50 101 ARG A CA 1
ATOM 830 C C . ARG A 1 101 ? -3.345 2.475 16.554 1.00 78.50 101 ARG A C 1
ATOM 832 O O . ARG A 1 101 ? -2.593 2.782 15.631 1.00 78.50 101 ARG A O 1
ATOM 839 N N . HIS A 1 102 ? -3.651 1.212 16.840 1.00 79.25 102 HIS A N 1
ATOM 840 C CA . HIS A 1 102 ? -3.180 0.090 16.030 1.00 79.25 102 HIS A CA 1
ATOM 841 C C . HIS A 1 102 ? -3.836 0.054 14.652 1.00 79.25 102 HIS A C 1
ATOM 843 O O . HIS A 1 102 ? -3.127 -0.140 13.668 1.00 79.25 102 HIS A O 1
ATOM 849 N N . VAL A 1 103 ? -5.139 0.321 14.570 1.00 79.31 103 VAL A N 1
ATOM 850 C CA . VAL A 1 103 ? -5.854 0.428 13.292 1.00 79.31 103 VAL A CA 1
ATOM 851 C C . VAL A 1 103 ? -5.289 1.573 12.449 1.00 79.31 103 VAL A C 1
ATOM 853 O O . VAL A 1 103 ? -4.896 1.347 11.309 1.00 79.31 103 VAL A O 1
ATOM 856 N N . LYS A 1 104 ? -5.140 2.776 13.023 1.00 80.00 104 LYS A N 1
ATOM 857 C CA . LYS A 1 104 ? -4.518 3.929 12.344 1.00 80.00 104 LYS A CA 1
ATOM 858 C C . LYS A 1 104 ? -3.115 3.596 11.842 1.00 80.00 104 LYS A C 1
ATOM 860 O O . LYS A 1 104 ? -2.790 3.823 10.681 1.00 80.00 104 LYS A O 1
ATOM 865 N N . LEU A 1 105 ? -2.284 2.997 12.694 1.00 81.88 105 LEU A N 1
ATOM 866 C CA . LEU A 1 105 ? -0.932 2.613 12.302 1.00 81.88 105 LEU A CA 1
ATOM 867 C C . LEU A 1 105 ? -0.935 1.632 11.121 1.00 81.88 105 LEU A C 1
ATOM 869 O O . LEU A 1 105 ? -0.186 1.845 10.170 1.00 81.88 105 LEU A O 1
ATOM 873 N N . ALA A 1 106 ? -1.790 0.607 11.152 1.00 81.94 106 ALA A N 1
ATOM 874 C CA . ALA A 1 106 ? -1.931 -0.340 10.050 1.00 81.94 106 ALA A CA 1
ATOM 875 C C . ALA A 1 106 ? -2.399 0.353 8.758 1.00 81.94 106 ALA A C 1
ATOM 877 O O . ALA A 1 106 ? -1.861 0.076 7.686 1.00 81.94 106 ALA A O 1
ATOM 878 N N . CYS A 1 107 ? -3.327 1.312 8.845 1.00 82.25 107 CYS A N 1
ATOM 879 C CA . CYS A 1 107 ? -3.751 2.100 7.688 1.00 82.25 107 CYS A CA 1
ATOM 880 C C . CYS A 1 107 ? -2.595 2.894 7.074 1.00 82.25 107 CYS A C 1
ATOM 882 O O . CYS A 1 107 ? -2.330 2.769 5.878 1.00 82.25 107 CYS A O 1
ATOM 884 N N . SER A 1 108 ? -1.858 3.654 7.889 1.00 80.44 108 SER A N 1
ATOM 885 C CA . SER A 1 108 ? -0.701 4.423 7.413 1.00 80.44 108 SER A CA 1
ATOM 886 C C . SER A 1 108 ? 0.389 3.530 6.814 1.00 80.44 108 SER A C 1
ATOM 888 O O . SER A 1 108 ? 1.012 3.898 5.818 1.00 80.44 108 SER A O 1
ATOM 890 N N . GLN A 1 109 ? 0.618 2.344 7.384 1.00 80.31 109 GLN A N 1
ATOM 891 C CA . GLN A 1 109 ? 1.575 1.383 6.836 1.00 80.31 109 GLN A CA 1
ATOM 892 C C . GLN A 1 109 ? 1.123 0.829 5.482 1.00 80.31 109 GLN A C 1
ATOM 894 O O . GLN A 1 109 ? 1.932 0.793 4.553 1.00 80.31 109 GLN A O 1
ATOM 899 N N . ARG A 1 110 ? -0.156 0.455 5.333 1.00 84.38 110 ARG A N 1
ATOM 900 C CA . ARG A 1 110 ? -0.713 0.007 4.048 1.00 84.38 110 ARG A CA 1
ATOM 901 C C . ARG A 1 110 ? -0.552 1.079 2.973 1.00 84.38 110 ARG A C 1
ATOM 903 O O . ARG A 1 110 ? -0.082 0.767 1.882 1.00 84.38 110 ARG A O 1
ATOM 910 N N . GLU A 1 111 ? -0.895 2.332 3.269 1.00 84.62 111 GLU A N 1
ATOM 911 C CA . GLU A 1 111 ? -0.756 3.437 2.307 1.00 84.62 111 GLU A CA 1
ATOM 912 C C . GLU A 1 111 ? 0.697 3.642 1.879 1.00 84.62 111 GLU A C 1
ATOM 914 O O . GLU A 1 111 ? 0.978 3.750 0.684 1.00 84.62 111 GLU A O 1
ATOM 919 N N . PHE A 1 112 ? 1.630 3.633 2.834 1.00 78.88 112 PHE A N 1
ATOM 920 C CA . PHE A 1 112 ? 3.055 3.754 2.539 1.00 78.88 112 PHE A CA 1
ATOM 921 C C . PHE A 1 112 ? 3.557 2.609 1.646 1.00 78.88 112 PHE A C 1
ATOM 923 O O . PHE A 1 112 ? 4.257 2.850 0.660 1.00 78.88 112 PHE A O 1
ATOM 930 N N . ILE A 1 113 ? 3.166 1.366 1.946 1.00 80.19 113 ILE A N 1
ATOM 931 C CA . ILE A 1 113 ? 3.517 0.193 1.133 1.00 80.19 113 ILE A CA 1
ATOM 932 C C . ILE A 1 113 ? 2.946 0.331 -0.281 1.00 80.19 113 ILE A C 1
ATOM 934 O O . ILE A 1 113 ? 3.687 0.180 -1.250 1.00 80.19 113 ILE A O 1
ATOM 938 N N . LEU A 1 114 ? 1.660 0.664 -0.422 1.00 83.75 114 LEU A N 1
ATOM 939 C CA . LEU A 1 114 ? 1.015 0.813 -1.730 1.00 83.75 114 LEU A CA 1
ATOM 940 C C . LEU A 1 114 ? 1.628 1.951 -2.556 1.00 83.75 114 LEU A C 1
ATOM 942 O O . LEU A 1 114 ? 1.818 1.794 -3.762 1.00 83.75 114 LEU A O 1
ATOM 946 N N . ALA A 1 115 ? 1.988 3.072 -1.930 1.00 79.81 115 ALA A N 1
ATOM 947 C CA . ALA A 1 115 ? 2.685 4.170 -2.598 1.00 79.81 115 ALA A CA 1
ATOM 948 C C . ALA A 1 115 ? 4.064 3.739 -3.125 1.00 79.81 115 ALA A C 1
ATOM 950 O O . ALA A 1 115 ? 4.422 4.046 -4.268 1.00 79.81 115 ALA A O 1
ATOM 951 N N . ASN A 1 116 ? 4.814 2.970 -2.332 1.00 76.88 116 ASN A N 1
ATOM 952 C CA . ASN A 1 116 ? 6.107 2.430 -2.746 1.00 76.88 116 ASN A CA 1
ATOM 953 C C . ASN A 1 116 ? 5.966 1.402 -3.871 1.00 76.88 116 ASN A C 1
ATOM 955 O O . ASN A 1 116 ? 6.732 1.455 -4.829 1.00 76.88 116 ASN A O 1
ATOM 959 N N . VAL A 1 117 ? 4.970 0.512 -3.805 1.00 82.56 117 VAL A N 1
ATOM 960 C CA . VAL A 1 117 ? 4.687 -0.466 -4.871 1.00 82.56 117 VAL A CA 1
ATOM 961 C C . VAL A 1 117 ? 4.323 0.241 -6.177 1.00 82.56 117 VAL A C 1
ATOM 963 O O . VAL A 1 117 ? 4.863 -0.104 -7.224 1.00 82.56 117 VAL A O 1
ATOM 966 N N . ARG A 1 118 ? 3.476 1.279 -6.136 1.00 82.56 118 ARG A N 1
ATOM 967 C CA . ARG A 1 118 ? 3.155 2.097 -7.322 1.00 82.56 118 ARG A CA 1
ATOM 968 C C . ARG A 1 118 ? 4.401 2.764 -7.904 1.00 82.56 118 ARG A C 1
ATOM 970 O O . ARG A 1 118 ? 4.605 2.735 -9.112 1.00 82.56 118 ARG A O 1
ATOM 977 N N . THR A 1 119 ? 5.251 3.323 -7.046 1.00 84.62 119 THR A N 1
ATOM 978 C CA . THR A 1 119 ? 6.514 3.947 -7.467 1.00 84.62 119 THR A CA 1
ATOM 979 C C . THR A 1 119 ? 7.454 2.924 -8.106 1.00 84.62 119 THR A C 1
ATOM 981 O O . THR A 1 119 ? 8.016 3.190 -9.165 1.00 84.62 119 THR A O 1
ATOM 984 N N . ALA A 1 120 ? 7.587 1.739 -7.507 1.00 77.06 120 ALA A N 1
ATOM 985 C CA . ALA A 1 120 ? 8.396 0.651 -8.043 1.00 77.06 120 ALA A CA 1
ATOM 986 C C . ALA A 1 120 ? 7.880 0.177 -9.409 1.00 77.06 120 ALA A C 1
ATOM 988 O O . ALA A 1 120 ? 8.674 0.046 -10.336 1.00 77.06 120 ALA A O 1
ATOM 989 N N . ASN A 1 121 ? 6.564 0.002 -9.561 1.00 81.69 121 ASN A N 1
ATOM 990 C CA . ASN A 1 121 ? 5.957 -0.376 -10.838 1.00 81.69 121 ASN A CA 1
ATOM 991 C C . ASN A 1 121 ? 6.224 0.674 -11.925 1.00 81.69 121 ASN A C 1
ATOM 993 O O . ASN A 1 121 ? 6.671 0.317 -13.008 1.00 81.69 121 ASN A O 1
ATOM 997 N N . ASN A 1 122 ? 6.082 1.966 -11.613 1.00 83.69 122 ASN A N 1
ATOM 998 C CA . ASN A 1 122 ? 6.397 3.038 -12.564 1.00 83.69 122 ASN A CA 1
ATOM 999 C C . ASN A 1 122 ? 7.874 3.024 -13.006 1.00 83.69 122 ASN A C 1
ATOM 1001 O O . ASN A 1 122 ? 8.176 3.284 -14.169 1.00 83.69 122 ASN A O 1
ATOM 1005 N N . ILE A 1 123 ? 8.803 2.723 -12.089 1.00 83.19 123 ILE A N 1
ATOM 1006 C CA . ILE A 1 123 ? 10.232 2.585 -12.413 1.00 83.19 123 ILE A CA 1
ATOM 1007 C C . ILE A 1 123 ? 10.465 1.372 -13.320 1.00 83.19 123 ILE A C 1
ATOM 1009 O O . ILE A 1 123 ? 11.230 1.466 -14.278 1.00 83.19 123 ILE A O 1
ATOM 1013 N N . VAL A 1 124 ? 9.815 0.240 -13.038 1.00 80.19 124 VAL A N 1
ATOM 1014 C CA . VAL A 1 124 ? 9.905 -0.971 -13.867 1.00 80.19 124 VAL A CA 1
ATOM 1015 C C . VAL A 1 124 ? 9.377 -0.708 -15.278 1.00 80.19 124 VAL A C 1
ATOM 1017 O O . VAL A 1 124 ? 10.041 -1.089 -16.242 1.00 80.19 124 VAL A O 1
ATOM 1020 N N . ASP A 1 125 ? 8.256 -0.001 -15.410 1.00 83.38 125 ASP A N 1
ATOM 1021 C CA . ASP A 1 125 ? 7.684 0.366 -16.708 1.00 83.38 125 ASP A CA 1
ATOM 1022 C C . ASP A 1 125 ? 8.615 1.300 -17.503 1.00 83.38 125 ASP A C 1
ATOM 1024 O O . ASP A 1 125 ? 8.855 1.078 -18.692 1.00 83.38 125 ASP A O 1
ATOM 1028 N N . ASP A 1 126 ? 9.220 2.302 -16.855 1.00 84.69 126 ASP A N 1
ATOM 1029 C CA . ASP A 1 126 ? 10.209 3.186 -17.493 1.00 84.69 126 ASP A CA 1
ATOM 1030 C C . ASP A 1 126 ? 11.472 2.422 -17.937 1.00 84.69 126 ASP A C 1
ATOM 1032 O O . ASP A 1 126 ? 11.985 2.637 -19.040 1.00 84.69 126 ASP A O 1
ATOM 1036 N N . ILE A 1 127 ? 11.955 1.476 -17.122 1.00 83.06 127 ILE A N 1
ATOM 1037 C CA . ILE A 1 127 ? 13.075 0.595 -17.486 1.00 83.06 127 ILE A CA 1
ATOM 1038 C C . ILE A 1 127 ? 12.706 -0.282 -18.685 1.00 83.06 127 ILE A C 1
ATOM 1040 O O . ILE A 1 127 ? 13.515 -0.413 -19.606 1.00 83.06 127 ILE A O 1
ATOM 1044 N N . ALA A 1 128 ? 11.502 -0.857 -18.711 1.00 81.38 128 ALA A N 1
ATOM 1045 C CA . ALA A 1 128 ? 11.035 -1.682 -19.822 1.00 81.38 128 ALA A CA 1
ATOM 1046 C C . ALA A 1 128 ? 10.990 -0.879 -21.134 1.00 81.38 128 ALA A C 1
ATOM 1048 O O . ALA A 1 128 ? 11.514 -1.334 -22.154 1.00 81.38 128 ALA A O 1
ATOM 1049 N N . LEU A 1 129 ? 10.467 0.351 -21.095 1.00 83.62 129 LEU A N 1
ATOM 1050 C CA . LEU A 1 129 ? 10.437 1.258 -22.248 1.00 83.62 129 LEU A CA 1
ATOM 1051 C C . LEU A 1 129 ? 11.846 1.638 -22.732 1.00 83.62 129 LEU A C 1
ATOM 1053 O O . LEU A 1 129 ? 12.129 1.601 -23.934 1.00 83.62 129 LEU A O 1
ATOM 1057 N N . LYS A 1 130 ? 12.757 1.979 -21.813 1.00 85.19 130 LYS A N 1
ATOM 1058 C CA . LYS A 1 130 ? 14.159 2.298 -22.143 1.00 85.19 130 LYS A CA 1
ATOM 1059 C C . LYS A 1 130 ? 14.910 1.096 -22.709 1.00 85.19 130 LYS A C 1
ATOM 1061 O O . LYS A 1 130 ? 15.733 1.261 -23.614 1.00 85.19 130 LYS A O 1
ATOM 1066 N N . SER A 1 131 ? 14.626 -0.100 -22.201 1.00 77.50 131 SER A N 1
ATOM 1067 C CA . SER A 1 131 ? 15.216 -1.342 -22.688 1.00 77.50 131 SER A CA 1
ATOM 1068 C C . SER A 1 131 ? 14.771 -1.630 -24.121 1.00 77.50 131 SER A C 1
ATOM 1070 O O . SER A 1 131 ? 15.633 -1.817 -24.977 1.00 77.50 131 SER A O 1
ATOM 1072 N N . ASP A 1 132 ? 13.469 -1.551 -24.422 1.00 81.56 132 ASP A N 1
ATOM 1073 C CA . ASP A 1 132 ? 12.942 -1.753 -25.783 1.00 81.56 132 ASP A CA 1
ATOM 1074 C C . ASP A 1 132 ? 13.539 -0.756 -26.788 1.00 81.56 132 ASP A C 1
ATOM 1076 O O . ASP A 1 132 ? 13.959 -1.130 -27.886 1.00 81.56 132 ASP A O 1
ATOM 1080 N N . LYS A 1 133 ? 13.671 0.516 -26.386 1.00 84.31 133 LYS A N 1
ATOM 1081 C CA . LYS A 1 133 ? 14.323 1.538 -27.213 1.00 84.31 133 LYS A CA 1
ATOM 1082 C C . LYS A 1 133 ? 15.793 1.204 -27.488 1.00 84.31 133 LYS A C 1
ATOM 1084 O O . LYS A 1 133 ? 16.215 1.234 -28.641 1.00 84.31 133 LYS A O 1
ATOM 1089 N N . THR A 1 134 ? 16.549 0.838 -26.453 1.00 83.25 134 THR A N 1
ATOM 1090 C CA . THR A 1 134 ? 17.961 0.442 -26.589 1.00 83.25 134 THR A CA 1
ATOM 1091 C C . THR A 1 134 ? 18.112 -0.776 -27.504 1.00 83.25 134 THR A C 1
ATOM 1093 O O . THR A 1 134 ? 19.002 -0.799 -28.351 1.00 83.25 134 THR A O 1
ATOM 1096 N N . TYR A 1 135 ? 17.226 -1.772 -27.388 1.00 74.81 135 TYR A N 1
ATOM 1097 C CA . TYR A 1 135 ? 17.230 -2.951 -28.259 1.00 74.81 135 TYR A CA 1
ATOM 1098 C C . TYR A 1 135 ? 16.966 -2.602 -29.726 1.00 74.81 135 TYR A C 1
ATOM 1100 O O . TYR A 1 135 ? 17.645 -3.139 -30.604 1.00 74.81 135 TYR A O 1
ATOM 1108 N N . LYS A 1 136 ? 16.029 -1.687 -30.003 1.00 82.94 136 LYS A N 1
ATOM 1109 C CA . LYS A 1 136 ? 15.772 -1.190 -31.364 1.00 82.94 136 LYS A CA 1
ATOM 1110 C C . LYS A 1 136 ? 16.990 -0.477 -31.945 1.00 82.94 136 LYS A C 1
ATOM 1112 O O . LYS A 1 136 ? 17.428 -0.835 -33.033 1.00 82.94 136 LYS A O 1
ATOM 1117 N N . GLU A 1 137 ? 17.605 0.435 -31.194 1.00 83.19 137 GLU A N 1
ATOM 1118 C CA . GLU A 1 137 ? 18.818 1.145 -31.634 1.00 83.19 137 GLU A CA 1
ATOM 1119 C C . GLU A 1 137 ? 19.992 0.182 -31.908 1.00 83.19 137 GLU A C 1
ATOM 1121 O O . GLU A 1 137 ? 20.724 0.335 -32.892 1.00 83.19 137 GLU A O 1
ATOM 1126 N N . LEU A 1 138 ? 20.147 -0.861 -31.084 1.00 73.12 138 LEU A N 1
ATOM 1127 C CA . LEU A 1 138 ? 21.131 -1.931 -31.291 1.00 73.12 138 LEU A CA 1
ATOM 1128 C C . LEU A 1 138 ? 20.837 -2.761 -32.546 1.00 73.12 138 LEU A C 1
ATOM 1130 O O . LEU A 1 138 ? 21.758 -3.082 -33.300 1.00 73.12 138 LEU A O 1
ATOM 1134 N N . SER A 1 139 ? 19.569 -3.103 -32.782 1.00 78.25 139 SER A N 1
ATOM 1135 C CA . SER A 1 139 ? 19.129 -3.830 -33.978 1.00 78.25 139 SER A CA 1
ATOM 1136 C C . SER A 1 139 ? 19.395 -3.030 -35.254 1.00 78.25 139 SER A C 1
ATOM 1138 O O . SER A 1 139 ? 19.935 -3.566 -36.228 1.00 78.25 139 SER A O 1
ATOM 1140 N N . ASP A 1 140 ? 19.089 -1.736 -35.236 1.00 82.81 140 ASP A N 1
ATOM 1141 C CA . ASP A 1 140 ? 19.324 -0.837 -36.365 1.00 82.81 140 ASP A CA 1
ATOM 1142 C C . ASP A 1 140 ? 20.824 -0.676 -36.633 1.00 82.81 140 ASP A C 1
ATOM 1144 O O . ASP A 1 140 ? 21.277 -0.786 -37.775 1.00 82.81 140 ASP A O 1
ATOM 1148 N N . THR A 1 141 ? 21.626 -0.529 -35.573 1.00 81.12 141 THR A N 1
ATOM 1149 C CA . THR A 1 141 ? 23.092 -0.474 -35.672 1.00 81.12 141 THR A CA 1
ATOM 1150 C C . THR A 1 141 ? 23.665 -1.768 -36.250 1.00 81.12 141 THR A C 1
ATOM 1152 O O . THR A 1 141 ? 24.493 -1.725 -37.160 1.00 81.12 141 THR A O 1
ATOM 1155 N N . LYS A 1 142 ? 23.196 -2.934 -35.786 1.00 75.38 142 LYS A N 1
ATOM 1156 C CA . LYS A 1 142 ? 23.603 -4.244 -36.318 1.00 75.38 142 LYS A CA 1
ATOM 1157 C C . LYS A 1 142 ? 23.261 -4.371 -37.805 1.00 75.38 142 LYS A C 1
ATOM 1159 O O . LYS A 1 142 ? 24.096 -4.818 -38.588 1.00 75.38 142 LYS A O 1
ATOM 1164 N N . THR A 1 143 ? 22.065 -3.943 -38.203 1.00 77.81 143 THR A N 1
ATOM 1165 C CA . THR A 1 143 ? 21.627 -3.945 -39.609 1.00 77.81 143 THR A CA 1
ATOM 1166 C C . THR A 1 143 ? 22.515 -3.046 -40.468 1.00 77.81 143 THR A C 1
ATOM 1168 O O . THR A 1 143 ? 22.964 -3.459 -41.540 1.00 77.81 143 THR A O 1
ATOM 1171 N N . LYS A 1 144 ? 22.848 -1.849 -39.972 1.00 85.31 144 LYS A N 1
ATOM 1172 C CA . LYS A 1 144 ? 23.757 -0.916 -40.646 1.00 85.31 144 LYS A CA 1
ATOM 1173 C C . LYS A 1 144 ? 25.159 -1.504 -40.828 1.00 85.31 144 LYS A C 1
ATOM 1175 O O . LYS A 1 144 ? 25.681 -1.457 -41.939 1.00 85.31 144 LYS A O 1
ATOM 1180 N N . ILE A 1 145 ? 25.721 -2.130 -39.790 1.00 79.25 145 ILE A N 1
ATOM 1181 C CA . ILE A 1 145 ? 27.032 -2.801 -39.857 1.00 79.25 145 ILE A CA 1
ATOM 1182 C C . ILE A 1 145 ? 27.037 -3.888 -40.938 1.00 79.25 145 ILE A C 1
ATOM 1184 O O . ILE A 1 145 ? 27.973 -3.949 -41.732 1.00 79.25 145 ILE A O 1
ATOM 1188 N N . TYR A 1 146 ? 25.998 -4.728 -41.022 1.00 72.38 146 TYR A N 1
ATOM 1189 C CA . TYR A 1 146 ? 25.924 -5.738 -42.086 1.00 72.38 146 TYR A CA 1
ATOM 1190 C C . TYR A 1 146 ? 25.856 -5.117 -43.479 1.00 72.38 146 TYR A C 1
ATOM 1192 O O . TYR A 1 146 ? 26.529 -5.599 -44.389 1.00 72.38 146 TYR A O 1
ATOM 1200 N N . SER A 1 147 ? 25.082 -4.042 -43.651 1.00 79.62 147 SER A N 1
ATOM 1201 C CA . SER A 1 147 ? 25.007 -3.326 -44.927 1.00 79.62 147 SER A CA 1
ATOM 1202 C C . SER A 1 147 ? 26.366 -2.749 -45.336 1.00 79.62 147 SER A C 1
ATOM 1204 O O . SER A 1 147 ? 26.761 -2.875 -46.495 1.00 79.62 147 SER A O 1
ATOM 1206 N N . GLU A 1 148 ? 27.100 -2.143 -44.401 1.00 75.12 148 GLU A N 1
ATOM 1207 C CA . GLU A 1 148 ? 28.450 -1.616 -44.642 1.00 75.12 148 GLU A CA 1
ATOM 1208 C C . GLU A 1 148 ? 29.447 -2.739 -44.959 1.00 75.12 148 GLU A C 1
ATOM 1210 O O . GLU A 1 148 ? 30.254 -2.609 -45.879 1.00 75.12 148 GLU A O 1
ATOM 1215 N N . PHE A 1 149 ? 29.351 -3.881 -44.274 1.00 74.19 149 PHE A N 1
ATOM 1216 C CA . PHE A 1 149 ? 30.203 -5.040 -44.540 1.00 74.19 149 PHE A CA 1
ATOM 1217 C C . PHE A 1 149 ? 29.963 -5.624 -45.938 1.00 74.19 149 PHE A C 1
ATOM 1219 O O . PHE A 1 149 ? 30.919 -5.924 -46.653 1.00 74.19 149 PHE A O 1
ATOM 1226 N N . ILE A 1 150 ? 28.700 -5.738 -46.364 1.00 77.00 150 ILE A N 1
ATOM 1227 C CA . ILE A 1 150 ? 28.339 -6.163 -47.726 1.00 77.00 150 ILE A CA 1
ATOM 1228 C C . ILE A 1 150 ? 28.881 -5.170 -48.759 1.00 77.00 150 ILE A C 1
ATOM 1230 O O . ILE A 1 150 ? 29.423 -5.592 -49.780 1.00 77.00 150 ILE A O 1
ATOM 1234 N N . ALA A 1 151 ? 28.788 -3.865 -48.493 1.00 79.75 151 ALA A N 1
ATOM 1235 C CA . ALA A 1 151 ? 29.334 -2.843 -49.381 1.00 79.75 151 ALA A CA 1
ATOM 1236 C C . ALA A 1 151 ? 30.860 -2.973 -49.533 1.00 79.75 151 ALA A C 1
ATOM 1238 O O . ALA A 1 151 ? 31.368 -2.995 -50.655 1.00 79.75 151 ALA A O 1
ATOM 1239 N N . ILE A 1 152 ? 31.588 -3.136 -48.422 1.00 76.06 152 ILE A N 1
ATOM 1240 C CA . ILE A 1 152 ? 33.043 -3.359 -48.421 1.00 76.06 152 ILE A CA 1
ATOM 1241 C C . ILE A 1 152 ? 33.394 -4.644 -49.181 1.00 76.06 152 ILE A C 1
ATOM 1243 O O . ILE A 1 152 ? 34.281 -4.630 -50.036 1.00 76.06 152 ILE A O 1
ATOM 1247 N N . LEU A 1 153 ? 32.678 -5.743 -48.924 1.00 71.19 153 LEU A N 1
ATOM 1248 C CA . LEU A 1 153 ? 32.881 -7.014 -49.620 1.00 71.19 153 LEU A CA 1
ATOM 1249 C C . LEU A 1 153 ? 32.661 -6.872 -51.132 1.00 71.19 153 LEU A C 1
ATOM 1251 O O . LEU A 1 153 ? 33.443 -7.409 -51.918 1.00 71.19 153 LEU A O 1
ATOM 1255 N N . GLY A 1 154 ? 31.642 -6.116 -51.546 1.00 78.94 154 GLY A N 1
ATOM 1256 C CA . GLY A 1 154 ? 31.379 -5.798 -52.949 1.00 78.94 154 GLY A CA 1
ATOM 1257 C C . GLY A 1 154 ? 32.530 -5.033 -53.606 1.00 78.94 154 GLY A C 1
ATOM 1258 O O . GLY A 1 154 ? 32.965 -5.408 -54.695 1.00 78.94 154 GLY A O 1
ATOM 1259 N N . ILE A 1 155 ? 33.080 -4.020 -52.924 1.00 81.25 155 ILE A N 1
ATOM 1260 C CA . ILE A 1 155 ? 34.243 -3.252 -53.405 1.00 81.25 155 ILE A CA 1
ATOM 1261 C C . ILE A 1 155 ? 35.464 -4.163 -53.564 1.00 81.25 155 ILE A C 1
ATOM 1263 O O . ILE A 1 155 ? 36.080 -4.176 -54.630 1.00 81.25 155 ILE A O 1
ATOM 1267 N N . PHE A 1 156 ? 35.795 -4.963 -52.548 1.00 73.88 156 PHE A N 1
ATOM 1268 C CA . PHE A 1 156 ? 36.921 -5.897 -52.630 1.00 73.88 156 PHE A CA 1
ATOM 1269 C C . PHE A 1 156 ? 36.741 -6.913 -53.756 1.00 73.88 156 PHE A C 1
ATOM 1271 O O . PHE A 1 156 ? 37.677 -7.156 -54.511 1.00 73.88 156 PHE A O 1
ATOM 1278 N N . THR A 1 157 ? 35.533 -7.450 -53.921 1.00 81.12 157 THR A N 1
ATOM 1279 C CA . THR A 1 157 ? 35.215 -8.411 -54.985 1.00 81.12 157 THR A CA 1
ATOM 1280 C C . THR A 1 157 ? 35.384 -7.790 -56.373 1.00 81.12 157 THR A C 1
ATOM 1282 O O . THR A 1 157 ? 36.000 -8.397 -57.248 1.00 81.12 157 THR A O 1
ATOM 1285 N N . ALA A 1 158 ? 34.900 -6.560 -56.575 1.00 82.06 158 ALA A N 1
ATOM 1286 C CA . ALA A 1 158 ? 35.075 -5.832 -57.831 1.00 82.06 158 ALA A CA 1
ATOM 1287 C C . ALA A 1 158 ? 36.559 -5.579 -58.141 1.00 82.06 158 ALA A C 1
ATOM 1289 O O . ALA A 1 158 ? 36.999 -5.804 -59.269 1.00 82.06 158 ALA A O 1
ATOM 1290 N N . ILE A 1 159 ? 37.342 -5.182 -57.131 1.00 86.00 159 ILE A N 1
ATOM 1291 C CA . ILE A 1 159 ? 38.795 -5.013 -57.255 1.00 86.00 159 ILE A CA 1
ATOM 1292 C C . ILE A 1 159 ? 39.456 -6.347 -57.626 1.00 86.00 159 ILE A C 1
ATOM 1294 O O . ILE A 1 159 ? 40.245 -6.388 -58.567 1.00 86.00 159 ILE A O 1
ATOM 1298 N N . SER A 1 160 ? 39.118 -7.451 -56.955 1.00 83.62 160 SER A N 1
ATOM 1299 C CA . SER A 1 160 ? 39.667 -8.777 -57.262 1.00 83.62 160 SER A CA 1
ATOM 1300 C C . SER A 1 160 ? 39.352 -9.223 -58.690 1.00 83.62 160 SER A C 1
ATOM 1302 O O . SER A 1 160 ? 40.258 -9.679 -59.388 1.00 83.62 160 SER A O 1
ATOM 1304 N N . PHE A 1 161 ? 38.114 -9.047 -59.165 1.00 83.19 161 PHE A N 1
ATOM 1305 C CA . PHE A 1 161 ? 37.754 -9.374 -60.548 1.00 83.19 161 PHE A CA 1
ATOM 1306 C C . PHE A 1 161 ? 38.471 -8.486 -61.567 1.00 83.19 161 PHE A C 1
ATOM 1308 O O . PHE A 1 161 ? 38.940 -8.994 -62.586 1.00 83.19 161 PHE A O 1
ATOM 1315 N N . ALA A 1 162 ? 38.628 -7.191 -61.286 1.00 80.81 162 ALA A N 1
ATOM 1316 C CA . ALA A 1 162 ? 39.398 -6.287 -62.137 1.00 80.81 162 ALA A CA 1
ATOM 1317 C C . ALA A 1 162 ? 40.883 -6.690 -62.203 1.00 80.81 162 ALA A C 1
ATOM 1319 O O . ALA A 1 162 ? 41.475 -6.724 -63.285 1.00 80.81 162 ALA A O 1
ATOM 1320 N N . LEU A 1 163 ? 41.487 -7.060 -61.069 1.00 80.75 163 LEU A N 1
ATOM 1321 C CA . LEU A 1 163 ? 42.869 -7.542 -61.009 1.00 80.75 163 LEU A CA 1
ATOM 1322 C C . LEU A 1 163 ? 43.038 -8.869 -61.761 1.00 80.75 163 LEU A C 1
ATOM 1324 O O . LEU A 1 163 ? 43.945 -8.998 -62.575 1.00 80.75 163 LEU A O 1
ATOM 1328 N N . MET A 1 164 ? 42.136 -9.833 -61.573 1.00 79.94 164 MET A N 1
ATOM 1329 C CA . MET A 1 164 ? 42.179 -11.103 -62.306 1.00 79.94 164 MET A CA 1
ATOM 1330 C C . MET A 1 164 ? 42.005 -10.909 -63.820 1.00 79.94 164 MET A C 1
ATOM 1332 O O . MET A 1 164 ? 42.778 -11.467 -64.601 1.00 79.94 164 MET A O 1
ATOM 1336 N N . GLY A 1 165 ? 41.041 -10.086 -64.244 1.00 77.31 165 GLY A N 1
ATOM 1337 C CA . GLY A 1 165 ? 40.816 -9.777 -65.660 1.00 77.31 165 GLY A CA 1
ATOM 1338 C C . GLY A 1 165 ? 41.982 -9.016 -66.301 1.00 77.31 165 GLY A C 1
ATOM 1339 O O . GLY A 1 165 ? 42.378 -9.309 -67.433 1.00 77.31 165 GLY A O 1
ATOM 1340 N N . SER A 1 166 ? 42.590 -8.078 -65.568 1.00 77.81 166 SER A N 1
ATOM 1341 C CA . SER A 1 166 ? 43.768 -7.344 -66.048 1.00 77.81 166 SER A CA 1
ATOM 1342 C C . SER A 1 166 ? 44.995 -8.248 -66.191 1.00 77.81 166 SER A C 1
ATOM 1344 O O . SER A 1 166 ? 45.652 -8.189 -67.228 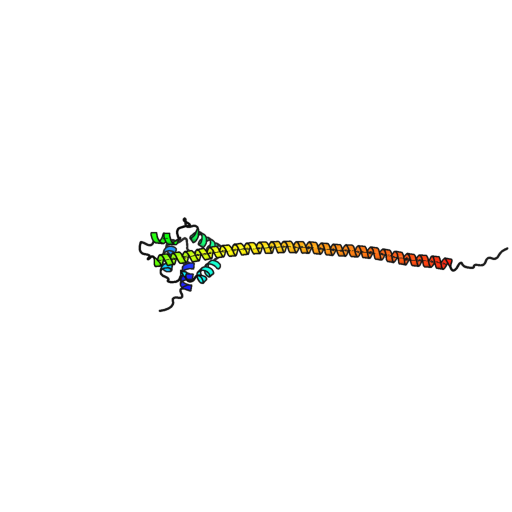1.00 77.81 166 SER A O 1
ATOM 1346 N N . ILE A 1 167 ? 45.263 -9.151 -65.239 1.00 76.44 167 ILE A N 1
ATOM 1347 C CA . ILE A 1 167 ? 46.370 -10.124 -65.326 1.00 76.44 167 ILE A CA 1
ATOM 1348 C C . ILE A 1 167 ? 46.224 -11.031 -66.557 1.00 76.44 167 ILE A C 1
ATOM 1350 O O . ILE A 1 167 ? 47.198 -11.235 -67.280 1.00 76.44 167 ILE A O 1
ATOM 1354 N N . GLN A 1 168 ? 45.020 -11.541 -66.843 1.00 74.19 168 GLN A N 1
ATOM 1355 C CA . GLN A 1 168 ? 44.770 -12.374 -68.032 1.00 74.19 168 GLN A CA 1
ATOM 1356 C C . GLN A 1 168 ? 45.000 -11.601 -69.342 1.00 74.19 168 GLN A C 1
ATOM 1358 O O . GLN A 1 168 ? 45.591 -12.123 -70.293 1.00 74.19 168 GLN A O 1
ATOM 1363 N N . THR A 1 169 ? 44.590 -10.331 -69.377 1.00 72.44 169 THR A N 1
ATOM 1364 C CA . THR A 1 169 ? 44.807 -9.447 -70.531 1.00 72.44 169 THR A CA 1
ATOM 1365 C C . THR A 1 169 ? 46.299 -9.166 -70.735 1.00 72.44 169 THR A C 1
ATOM 1367 O O . THR A 1 169 ? 46.805 -9.326 -71.846 1.00 72.44 169 THR A O 1
ATOM 1370 N N . PHE A 1 170 ? 47.034 -8.832 -69.667 1.00 70.50 170 PHE A N 1
ATOM 1371 C CA . PHE A 1 170 ? 48.485 -8.638 -69.725 1.00 70.50 170 PHE A CA 1
ATOM 1372 C C . PHE A 1 170 ? 49.218 -9.908 -70.156 1.00 70.50 170 PHE A C 1
ATOM 1374 O O . PHE A 1 170 ? 50.069 -9.833 -71.037 1.00 70.50 170 PHE A O 1
ATOM 1381 N N . GLY A 1 171 ? 48.859 -11.079 -69.623 1.00 67.06 171 GLY A N 1
ATOM 1382 C CA . GLY A 1 171 ? 49.448 -12.357 -70.036 1.00 67.06 171 GLY A CA 1
ATOM 1383 C C . GLY A 1 171 ? 49.263 -12.648 -71.530 1.00 67.06 171 GLY A C 1
ATOM 1384 O O . GLY A 1 171 ? 50.178 -13.143 -72.187 1.00 67.06 171 GLY A O 1
ATOM 1385 N N . THR A 1 172 ? 48.120 -12.266 -72.105 1.00 69.69 172 THR A N 1
ATOM 1386 C CA . THR A 1 172 ? 47.848 -12.415 -73.547 1.00 69.69 172 THR A CA 1
ATOM 1387 C C . THR A 1 172 ? 48.655 -11.424 -74.398 1.00 69.69 172 THR A C 1
ATOM 1389 O O . THR A 1 172 ? 49.104 -11.766 -75.488 1.00 69.69 172 THR A O 1
ATOM 1392 N N . VAL A 1 173 ? 48.893 -10.202 -73.910 1.00 71.19 173 VAL A N 1
ATOM 1393 C CA . VAL A 1 173 ? 49.744 -9.212 -74.599 1.00 71.19 173 VAL A CA 1
ATOM 1394 C C . VAL A 1 173 ? 51.221 -9.603 -74.527 1.00 71.19 173 VAL A C 1
ATOM 1396 O O . VAL A 1 173 ? 51.902 -9.572 -75.549 1.00 71.19 173 VAL A O 1
ATOM 1399 N N . PHE A 1 174 ? 51.707 -10.032 -73.358 1.00 67.56 174 PHE A N 1
ATOM 1400 C CA . PHE A 1 174 ? 53.089 -10.485 -73.182 1.00 67.56 174 PHE A CA 1
ATOM 1401 C C . PHE A 1 174 ? 53.386 -11.752 -73.989 1.00 67.56 174 PHE A C 1
ATOM 1403 O O . PHE A 1 174 ? 54.379 -11.787 -74.707 1.00 67.56 174 PHE A O 1
ATOM 1410 N N . SER A 1 175 ? 52.495 -12.749 -73.982 1.00 65.31 175 SER A N 1
ATOM 1411 C CA . SER A 1 175 ? 52.663 -13.954 -74.817 1.00 65.31 175 SER A CA 1
ATOM 1412 C C . SER A 1 175 ? 52.635 -13.665 -76.324 1.00 65.31 175 SER A C 1
ATOM 1414 O O . SER A 1 175 ? 53.265 -14.383 -77.097 1.00 65.31 175 SER A O 1
ATOM 1416 N N . LYS A 1 176 ? 51.957 -12.595 -76.758 1.00 62.41 176 LYS A N 1
ATOM 1417 C CA . LYS A 1 176 ? 51.941 -12.145 -78.159 1.00 62.41 176 LYS A CA 1
ATOM 1418 C C . LYS A 1 176 ? 53.183 -11.328 -78.550 1.00 62.41 176 LYS A C 1
ATOM 1420 O O . LYS A 1 176 ? 53.471 -11.216 -79.738 1.00 62.41 176 LYS A O 1
ATOM 1425 N N . VAL A 1 177 ? 53.913 -10.781 -77.575 1.00 63.28 177 VAL A N 1
ATOM 1426 C CA . VAL A 1 177 ? 55.197 -10.079 -77.763 1.00 63.28 177 VAL A CA 1
ATOM 1427 C C . VAL A 1 177 ? 56.386 -11.042 -77.718 1.00 63.28 177 VAL A C 1
ATOM 1429 O O . VAL A 1 177 ? 57.323 -10.855 -78.487 1.00 63.28 177 VAL A O 1
ATOM 1432 N N . ASP A 1 178 ? 56.333 -12.089 -76.890 1.00 57.03 178 ASP A N 1
ATOM 1433 C CA . ASP A 1 178 ? 57.418 -13.079 -76.757 1.00 57.03 178 ASP A CA 1
ATOM 1434 C C . ASP A 1 178 ? 57.479 -14.103 -77.902 1.00 57.03 178 ASP A C 1
ATOM 1436 O O . ASP A 1 178 ? 58.448 -14.852 -78.015 1.00 57.03 178 ASP A O 1
ATOM 1440 N N . ASN A 1 179 ? 56.474 -14.139 -78.782 1.00 58.34 179 ASN A N 1
ATOM 1441 C CA . ASN A 1 179 ? 56.514 -14.967 -79.985 1.00 58.34 179 ASN A CA 1
ATOM 1442 C C . ASN A 1 179 ? 56.073 -14.168 -81.225 1.00 58.34 179 ASN A C 1
ATOM 1444 O O . ASN A 1 179 ? 54.966 -14.368 -81.740 1.00 58.34 179 ASN A O 1
ATOM 1448 N N . PRO A 1 180 ? 56.911 -13.237 -81.726 1.00 53.25 180 PRO A N 1
ATOM 1449 C CA . PRO A 1 180 ? 56.676 -12.645 -83.027 1.00 53.25 180 PRO A CA 1
ATOM 1450 C C . PRO A 1 180 ? 56.896 -13.751 -84.061 1.00 53.25 180 PRO A C 1
ATOM 1452 O O . PRO A 1 180 ? 58.012 -14.219 -84.257 1.00 53.25 180 PRO A O 1
ATOM 1455 N N . SER A 1 181 ? 55.812 -14.200 -84.693 1.00 43.81 181 SER A N 1
ATOM 1456 C CA . SER A 1 181 ? 55.839 -15.110 -85.838 1.00 43.81 181 SER A CA 1
ATOM 1457 C C . SER A 1 181 ? 56.974 -14.729 -86.796 1.00 43.81 181 SER A C 1
ATOM 1459 O O . SER A 1 181 ? 56.879 -13.735 -87.519 1.00 43.81 181 SER A O 1
ATOM 1461 N N . SER A 1 182 ? 58.018 -15.557 -86.838 1.00 52.81 182 SER A N 1
ATOM 1462 C CA . SER A 1 182 ? 59.013 -15.623 -87.903 1.00 52.81 182 SER A CA 1
ATOM 1463 C C . SER A 1 182 ? 58.353 -16.149 -89.183 1.00 52.81 182 SER A C 1
ATOM 1465 O O . SER A 1 182 ? 58.628 -17.244 -89.662 1.00 52.81 182 SER A O 1
ATOM 1467 N N . ALA A 1 183 ? 57.454 -15.352 -89.757 1.00 45.22 183 ALA A N 1
ATOM 1468 C CA . ALA A 1 183 ? 56.909 -15.571 -91.089 1.00 45.22 183 ALA A CA 1
ATOM 1469 C C . ALA A 1 183 ? 57.759 -14.796 -92.102 1.00 45.22 183 ALA A C 1
ATOM 1471 O O . ALA A 1 183 ? 57.450 -13.677 -92.498 1.00 45.22 183 ALA A O 1
ATOM 1472 N N . LEU A 1 184 ? 58.890 -15.418 -92.432 1.00 45.62 184 LEU A N 1
ATOM 1473 C CA . LEU A 1 184 ? 59.449 -15.562 -93.775 1.00 45.62 184 LEU A CA 1
ATOM 1474 C C . LEU A 1 184 ? 58.753 -14.762 -94.903 1.00 45.62 184 LEU A C 1
ATOM 1476 O O . LEU A 1 184 ? 57.747 -15.219 -95.429 1.00 45.62 184 LEU A O 1
ATOM 1480 N N . TRP A 1 185 ? 59.378 -13.666 -95.340 1.00 42.38 185 TRP A N 1
ATOM 1481 C CA . TRP A 1 185 ? 59.453 -13.194 -96.736 1.00 42.38 185 TRP A CA 1
ATOM 1482 C C . TRP A 1 185 ? 60.759 -12.374 -96.813 1.00 42.38 185 TRP A C 1
ATOM 1484 O O . TRP A 1 185 ? 60.887 -11.378 -96.119 1.00 42.38 185 TRP A O 1
ATOM 1494 N N . GLY A 1 186 ? 61.837 -12.760 -97.495 1.00 46.72 186 GLY A N 1
ATOM 1495 C CA . GLY A 1 186 ? 61.872 -13.443 -98.776 1.00 46.72 186 GLY A CA 1
ATOM 1496 C C . GLY A 1 186 ? 61.485 -12.473 -99.888 1.00 46.72 186 GLY A C 1
ATOM 1497 O O . GLY A 1 186 ? 60.393 -12.630 -100.414 1.00 46.72 186 GLY A O 1
ATOM 1498 N N . LEU A 1 187 ? 62.334 -11.477 -100.194 1.00 39.62 187 LEU A N 1
ATOM 1499 C CA . LEU A 1 187 ? 62.624 -10.958 -101.545 1.00 39.62 187 LEU A CA 1
ATOM 1500 C C . LEU A 1 187 ? 63.487 -9.680 -101.502 1.00 39.62 187 LEU A C 1
ATOM 1502 O O . LEU A 1 187 ? 63.077 -8.687 -100.906 1.00 39.62 187 LEU A O 1
ATOM 1506 N N . LEU A 1 188 ? 64.592 -9.755 -102.262 1.00 37.75 188 LEU A N 1
ATOM 1507 C CA . LEU A 1 188 ? 65.615 -8.754 -102.619 1.00 37.75 188 LEU A CA 1
ATOM 1508 C C . LEU A 1 188 ? 66.758 -8.542 -101.619 1.00 37.75 188 LEU A C 1
ATOM 1510 O O . LEU A 1 188 ? 66.595 -7.796 -100.633 1.00 37.75 188 LEU A O 1
#

Radius of gyration: 44.71 Å; chains: 1; bounding box: 92×38×136 Å

Foldseek 3Di:
DDPPVLLVLLLVLVVQCQVCVVPPVSNLVSLQVQLVRPCSLVPLVSLLVNLLPDDPVSNVSLCCQQPVPPDNPAGSCNVSVVVVPPDRDPSSVVSSSSNSVSNVVSSVVNVVVVVVVVVVVVVVVVVVVVVVVVVVVVVVVVVVVVVVVVVVVVVVVVVVVVVVVVVVVVVVVVVCVVDDPPDDDDDD

pLDDT: mean 71.57, std 12.07, range [30.48, 86.0]

Sequence (188 aa):
MEVVNNSEVTKELLKTLLEKPDDQSTFEITSLMLSYTPGAFKNYEVISDYVYHLSDDTFDRLKTYFYETKNFDVPSFQNLRGKIDEGLSDDKVYVLDKFERHVKLACSQREFILANVRTANNIVDDIALKSDKTYKELSDTKTKIYSEFIAILGIFTAISFALMGSIQTFGTVFSKVDNPSSALWGLL

Organism: Lactococcus lactis subsp. lactis (NCBI:txid1360)

Secondary structure (DSSP, 8-state):
-----HHHHHHHHHHHHHH-TT-HHHHHHHHHHHHHSTTGGG-HHHHHHHHHHS-HHHHHHHHIIIIISS-TTS-TTHHHHTTSTTT--HHHHHHHHHHHHHHHHHHHHHHHHHHHHHHHHHHHHHHHHHHHHHHHHHHHHHHHHHHHHHHHHHHHHHHHHHHHHHHHHHHHHHHHHS----------